Protein AF-A0A6L2NV73-F1 (afdb_monomer_lite)

Foldseek 3Di:
DDDDDDDDDPPPPPPPDPPDKDWFADDDDPVQCVVPVPLFPFDDDPVRQDQAQAEPPDPPWDWAWKDFQHRTDGTATEDAARPFKEAEQVVVCVSVVHRQDFDADPVRTGGQWRTKIFQTWMGGPNDIFGFMYTYGHDDVSHYPPPRDRIYHYNRCCVRVVVDDLPPPPDDPPPPDDPQNVLVVCVLVVDDDPRVVVVVPDDPPPRRGNVVVVVVSCCVPVNPVNLVVLLCCQQVAADDPPDALLRSVVVNVVSVVVRPPSVDDLLSSLVSSLVRYDPLVVVLLCVQVVHNLNVDDSVVNVVSSVVCSVPRVVSVVVSVVVVVVVVVVVPD

Radius of gyration: 28.51 Å; chains: 1; bounding box: 88×53×90 Å

Secondary structure (DSSP, 8-state):
--------------------PEEE-PPPPHHHHHHSTTTTSSS--TTT-PPPSB-TT-TT-EEEEEEETTEEEEEEEE-TT-SS-EEEHHHHHHHHSS-PPPPBPTTSSBPSEEEEEEEEEEEETTEEEEEEEEEES--TTTB-TTT-SEEE-HHHHHHHT----TT-S----TT--HHHHHHHHHHHH--THHHHHHHTSPTTS--SHHHHHHHHHHHHS-HHHHHHHHHHHHT----TT--HHHHHHHHHHHHHHSTT----HHHHHHHHHHHS-HHHHHHHHHHHTS-GGGS-HHHHHHHHHHHHHTHHHHHHHHHHHHHHHHHHT--

Sequence (331 aa):
MMSRKEEPEVYLNVKEGELEVEYFDIFPTRNELAYHKYLMYGPIPSIFLRNPIITEGCPLNLKYHATLRHIHIKKVYIDLNSPLNIMTRMLNNWIMRRKLNPREDINRGLNNFTGRIKGMYVFVGNFTYVIDFMIVEDISSIIDLRLSQVVLGKPFVKTSNMNPPERVVSIKVNGVTDDAILVYIFPHSLTHHATAWFDHFLRNSINTFEQMVKMFLGKYFPPSMVTELKNEITNFRQRPDESLFEAWERYKLSIDRCPNHNMLPVTQIDTFYKGLTSRHRDTINAAAGRTFMKRRPEECYDLIKNMTAHHNDWDTSAQRSESLIRSFCNI

Structure (mmCIF, N/CA/C/O backbone):
data_AF-A0A6L2NV73-F1
#
_entry.id   AF-A0A6L2NV73-F1
#
loop_
_atom_site.group_PDB
_atom_site.id
_atom_site.type_symbol
_atom_site.label_atom_id
_atom_site.label_alt_id
_atom_site.label_comp_id
_atom_site.label_asym_id
_atom_site.label_entity_id
_atom_site.label_seq_id
_atom_site.pdbx_PDB_ins_code
_atom_site.Cartn_x
_atom_site.Cartn_y
_atom_site.Cartn_z
_atom_site.occupancy
_atom_site.B_iso_or_equiv
_atom_site.auth_seq_id
_atom_site.auth_comp_id
_atom_site.auth_asym_id
_atom_site.auth_atom_id
_atom_site.pdbx_PDB_model_num
ATOM 1 N N . MET A 1 1 ? 52.741 28.505 -35.855 1.00 46.25 1 MET A N 1
ATOM 2 C CA . MET A 1 1 ? 52.440 29.237 -34.609 1.00 46.25 1 MET A CA 1
ATOM 3 C C . MET A 1 1 ? 51.107 29.952 -34.797 1.00 46.25 1 MET A C 1
ATOM 5 O O . MET A 1 1 ? 51.088 31.056 -35.308 1.00 46.25 1 MET A O 1
ATOM 9 N N . MET A 1 2 ? 49.995 29.289 -34.479 1.00 35.09 2 MET A N 1
ATOM 10 C CA . MET A 1 2 ? 48.677 29.915 -34.319 1.00 35.09 2 MET A CA 1
ATOM 11 C C . MET A 1 2 ? 47.988 29.159 -33.186 1.00 35.09 2 MET A C 1
ATOM 13 O O . MET A 1 2 ? 47.719 27.965 -33.294 1.00 35.09 2 MET A O 1
ATOM 17 N N . SER A 1 3 ? 47.857 29.851 -32.060 1.00 36.09 3 SER A N 1
ATOM 18 C CA . SER A 1 3 ? 47.348 29.334 -30.795 1.00 36.09 3 SER A CA 1
ATOM 19 C C . SER A 1 3 ? 45.844 29.081 -30.903 1.00 36.09 3 SER A C 1
ATOM 21 O O . SER A 1 3 ? 45.106 29.987 -31.295 1.00 36.09 3 SER A O 1
ATOM 23 N N . ARG A 1 4 ? 45.383 27.873 -30.554 1.00 38.16 4 ARG A N 1
ATOM 24 C CA . ARG A 1 4 ? 43.961 27.618 -30.282 1.00 38.16 4 ARG A CA 1
ATOM 25 C C . ARG A 1 4 ? 43.592 28.403 -29.025 1.00 38.16 4 ARG A C 1
ATOM 27 O O . ARG A 1 4 ? 44.111 28.115 -27.953 1.00 38.16 4 ARG A O 1
ATOM 34 N N . LYS A 1 5 ? 42.714 29.395 -29.164 1.00 41.22 5 LYS A N 1
ATOM 35 C CA . LYS A 1 5 ? 41.936 29.902 -28.033 1.00 41.22 5 LYS A CA 1
ATOM 36 C C . LYS A 1 5 ? 40.811 28.901 -27.793 1.00 41.22 5 LYS A C 1
ATOM 38 O O . LYS A 1 5 ? 39.951 28.746 -28.652 1.00 41.22 5 LYS A O 1
ATOM 43 N N . GLU A 1 6 ? 40.869 28.202 -26.669 1.00 38.81 6 GLU A N 1
ATOM 44 C CA . GLU A 1 6 ? 39.715 27.503 -26.108 1.00 38.81 6 GLU A CA 1
ATOM 45 C C . GLU A 1 6 ? 38.738 28.562 -25.584 1.00 38.81 6 GLU A C 1
ATOM 47 O O . GLU A 1 6 ? 39.094 29.394 -24.746 1.00 38.81 6 GLU A O 1
ATOM 52 N N . GLU A 1 7 ? 37.525 28.575 -26.131 1.00 36.06 7 GLU A N 1
ATOM 53 C CA . GLU A 1 7 ? 36.387 29.261 -25.525 1.00 36.06 7 GLU A CA 1
ATOM 54 C C . GLU A 1 7 ? 35.888 28.410 -24.348 1.00 36.06 7 GLU A C 1
ATOM 56 O O . GLU A 1 7 ? 35.786 27.189 -24.490 1.00 36.06 7 GLU A O 1
ATOM 61 N N . PRO A 1 8 ? 35.584 28.998 -23.180 1.00 33.22 8 PRO A N 1
ATOM 62 C CA . PRO A 1 8 ? 35.043 28.229 -22.075 1.00 33.22 8 PRO A CA 1
ATOM 63 C C . PRO A 1 8 ? 33.593 27.849 -22.389 1.00 33.22 8 PRO A C 1
ATOM 65 O O . PRO A 1 8 ? 32.707 28.704 -22.430 1.00 33.22 8 PRO A O 1
ATOM 68 N N . GLU A 1 9 ? 33.349 26.551 -22.574 1.00 35.84 9 GLU A N 1
ATOM 69 C CA . GLU A 1 9 ? 32.012 25.974 -22.472 1.00 35.84 9 GLU A CA 1
ATOM 70 C C . GLU A 1 9 ? 31.456 26.307 -21.083 1.00 35.84 9 GLU A C 1
ATOM 72 O O . GLU A 1 9 ? 31.913 25.804 -20.053 1.00 35.84 9 GLU A O 1
ATOM 77 N N . VAL A 1 10 ? 30.466 27.198 -21.043 1.00 33.78 10 VAL A N 1
ATOM 78 C CA . VAL A 1 10 ? 29.647 27.416 -19.854 1.00 33.78 10 VAL A CA 1
ATOM 79 C C . VAL A 1 10 ? 28.781 26.174 -19.694 1.00 33.78 10 VAL A C 1
ATOM 81 O O . VAL A 1 10 ? 27.665 26.091 -20.205 1.00 33.78 10 VAL A O 1
ATOM 84 N N . TYR A 1 11 ? 29.312 25.188 -18.977 1.00 28.48 11 TYR A N 1
ATOM 85 C CA . TYR A 1 11 ? 28.512 24.126 -18.397 1.00 28.48 11 TYR A CA 1
ATOM 86 C C . TYR A 1 11 ? 27.526 24.789 -17.438 1.00 28.48 11 TYR A C 1
ATOM 88 O O . TYR A 1 11 ? 27.874 25.185 -16.322 1.00 28.48 11 TYR A O 1
ATOM 96 N N . LEU A 1 12 ? 26.275 24.921 -17.878 1.00 31.12 12 LEU A N 1
ATOM 97 C CA . LEU A 1 12 ? 25.140 25.037 -16.978 1.00 31.12 12 LEU A CA 1
ATOM 98 C C . LEU A 1 12 ? 25.118 23.757 -16.139 1.00 31.12 12 LEU A C 1
ATOM 100 O O . LEU A 1 12 ? 24.466 22.773 -16.476 1.00 31.12 12 LEU A O 1
ATOM 104 N N . ASN A 1 13 ? 25.866 23.783 -15.038 1.00 30.25 13 ASN A N 1
ATOM 105 C CA . ASN A 1 13 ? 25.674 22.902 -13.903 1.00 30.25 13 AS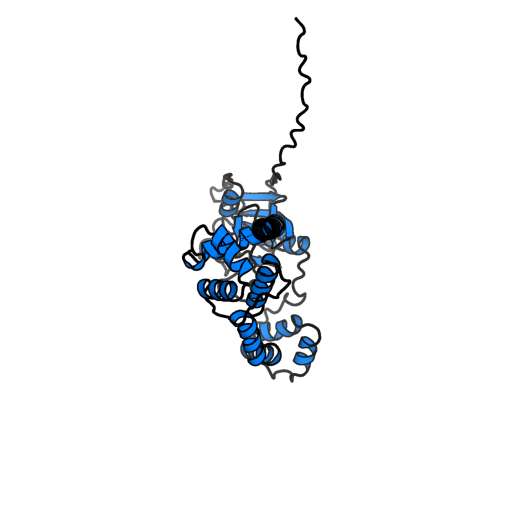N A CA 1
ATOM 106 C C . ASN A 1 13 ? 24.288 23.207 -13.337 1.00 30.25 13 ASN A C 1
ATOM 108 O O . ASN A 1 13 ? 24.143 23.923 -12.345 1.00 30.25 13 ASN A O 1
ATOM 112 N N . VAL A 1 14 ? 23.253 22.652 -13.963 1.00 32.69 14 VAL A N 1
ATOM 113 C CA . VAL A 1 14 ? 22.022 22.359 -13.249 1.00 32.69 14 VAL A CA 1
ATOM 114 C C . VAL A 1 14 ? 22.415 21.262 -12.273 1.00 32.69 14 VAL A C 1
ATOM 116 O O . VAL A 1 14 ? 22.385 20.078 -12.596 1.00 32.69 14 VAL A O 1
ATOM 119 N N . LYS A 1 15 ? 22.884 21.670 -11.087 1.00 33.62 15 LYS A N 1
ATOM 120 C CA . LYS A 1 15 ? 22.891 20.788 -9.927 1.00 33.62 15 LYS A CA 1
ATOM 121 C C . LYS A 1 15 ? 21.485 20.208 -9.867 1.00 33.62 15 LYS A C 1
ATOM 123 O O . LYS A 1 15 ? 20.528 20.973 -9.745 1.00 33.62 15 LYS A O 1
ATOM 128 N N . GLU A 1 16 ? 21.370 18.890 -9.992 1.00 34.06 16 GLU A N 1
ATOM 129 C CA . GLU A 1 16 ? 20.202 18.173 -9.503 1.00 34.06 16 GLU A CA 1
ATOM 130 C C . GLU A 1 16 ? 19.941 18.715 -8.100 1.00 34.06 16 GLU A C 1
ATOM 132 O O . GLU A 1 16 ? 20.755 18.541 -7.191 1.00 34.06 16 GLU A O 1
ATOM 137 N N . GLY A 1 17 ? 18.880 19.508 -7.963 1.00 34.84 17 GLY A N 1
ATOM 138 C CA . GLY A 1 17 ? 18.492 20.042 -6.677 1.00 34.84 17 GLY A CA 1
ATOM 139 C C . GLY A 1 17 ? 18.207 18.850 -5.784 1.00 34.84 17 GLY A C 1
ATOM 140 O O . GLY A 1 17 ? 17.227 18.136 -6.001 1.00 34.84 17 GLY A O 1
ATOM 141 N N . GLU A 1 18 ? 19.053 18.621 -4.781 1.00 48.75 18 GLU A N 1
ATOM 142 C CA . GLU A 1 18 ? 18.605 17.919 -3.592 1.00 48.75 18 GLU A CA 1
ATOM 143 C C . GLU A 1 18 ? 17.330 18.645 -3.159 1.00 48.75 18 GLU A C 1
ATOM 145 O O . GLU A 1 18 ? 17.374 19.817 -2.798 1.00 48.75 18 GLU A O 1
ATOM 150 N N . LEU A 1 19 ? 16.175 17.990 -3.292 1.00 53.75 19 LEU A N 1
ATOM 151 C CA . LEU A 1 19 ? 14.920 18.481 -2.736 1.00 53.75 19 LEU A CA 1
ATOM 152 C C . LEU A 1 19 ? 15.139 18.572 -1.224 1.00 53.75 19 LEU A C 1
ATOM 154 O O . LEU A 1 19 ? 15.073 17.558 -0.518 1.00 53.75 19 LEU A O 1
ATOM 158 N N . GLU A 1 20 ? 15.548 19.757 -0.776 1.00 61.75 20 GLU A N 1
ATOM 159 C CA . GLU A 1 20 ? 16.100 19.966 0.550 1.00 61.75 20 GLU A CA 1
ATOM 160 C C . GLU A 1 20 ? 14.946 19.941 1.547 1.00 61.75 20 GLU A C 1
ATOM 162 O O . GLU A 1 20 ? 14.018 20.746 1.506 1.00 61.75 20 GLU A O 1
ATOM 167 N N . VAL A 1 21 ? 14.961 18.920 2.396 1.00 69.81 21 VAL A N 1
ATOM 168 C CA . VAL A 1 21 ? 13.960 18.729 3.434 1.00 69.81 21 VAL A CA 1
ATOM 169 C C . VAL A 1 21 ? 14.441 19.492 4.666 1.00 69.81 21 VAL A C 1
ATOM 171 O O . VAL A 1 21 ? 15.496 19.177 5.218 1.00 69.81 21 VAL A O 1
ATOM 174 N N . GLU A 1 22 ? 13.682 20.504 5.081 1.00 81.56 22 GLU A N 1
ATOM 175 C CA . GLU A 1 22 ? 14.078 21.440 6.138 1.00 81.56 22 GLU A CA 1
ATOM 176 C C . GLU A 1 22 ? 13.783 20.851 7.527 1.00 81.56 22 GLU A C 1
ATOM 178 O O . GLU A 1 22 ? 12.663 20.413 7.802 1.00 81.56 22 GLU A O 1
ATOM 183 N N . TYR A 1 23 ? 14.775 20.844 8.420 1.00 82.56 23 TYR A N 1
ATOM 184 C CA . TYR A 1 23 ? 14.600 20.454 9.821 1.00 82.56 23 TYR A CA 1
ATOM 185 C C . TYR A 1 23 ? 14.517 21.691 10.714 1.00 82.56 23 TYR A C 1
ATOM 187 O O . TYR A 1 23 ? 15.360 22.579 10.612 1.00 82.56 23 TYR A O 1
ATOM 195 N N . PHE A 1 24 ? 13.539 21.733 11.618 1.00 80.06 24 PHE A N 1
ATOM 196 C CA . PHE A 1 24 ? 13.324 22.874 12.507 1.00 80.06 24 PHE A CA 1
ATOM 197 C C . PHE A 1 24 ? 12.773 22.451 13.872 1.00 80.06 24 PHE A C 1
ATOM 199 O O . PHE A 1 24 ? 12.150 21.398 14.020 1.00 80.06 24 PHE A O 1
ATOM 206 N N . ASP A 1 25 ? 12.988 23.295 14.882 1.00 77.38 25 ASP A N 1
ATOM 207 C CA . ASP A 1 25 ? 12.698 22.982 16.285 1.00 77.38 25 ASP A CA 1
ATOM 208 C C . ASP A 1 25 ? 11.527 23.802 16.856 1.00 77.38 25 ASP A C 1
ATOM 210 O O . ASP A 1 25 ? 11.639 24.494 17.868 1.00 77.38 25 ASP A O 1
ATOM 214 N N . ILE A 1 26 ? 10.380 23.763 16.172 1.00 80.75 26 ILE A N 1
ATOM 215 C CA . ILE A 1 26 ? 9.151 24.395 16.672 1.00 80.75 26 ILE A CA 1
ATOM 216 C C . ILE A 1 26 ? 8.406 23.410 17.576 1.00 80.75 26 ILE A C 1
ATOM 218 O O . ILE A 1 26 ? 7.996 22.331 17.136 1.00 80.75 26 ILE A O 1
ATOM 222 N N . PHE A 1 27 ? 8.198 23.818 18.831 1.00 78.50 27 PHE A N 1
ATOM 223 C CA . PHE A 1 27 ? 7.451 23.049 19.824 1.00 78.50 27 PHE A CA 1
ATOM 224 C C . PHE A 1 27 ? 5.991 22.792 19.412 1.00 78.50 27 PHE A C 1
ATOM 226 O O . PHE A 1 27 ? 5.398 23.589 18.678 1.00 78.50 27 PHE A O 1
ATOM 233 N N . PRO A 1 28 ? 5.379 21.702 19.914 1.00 81.94 28 PRO A N 1
ATOM 234 C CA . PRO A 1 28 ? 3.978 21.403 19.654 1.00 81.94 28 PRO A CA 1
ATOM 235 C C . PRO A 1 28 ? 3.030 22.503 20.142 1.00 81.94 28 PRO A C 1
ATOM 237 O O . PRO A 1 28 ? 3.215 23.089 21.210 1.00 81.94 28 PRO A O 1
ATOM 240 N N . THR A 1 29 ? 1.962 22.744 19.388 1.00 81.12 29 THR A N 1
ATOM 241 C CA . THR A 1 29 ? 0.909 23.684 19.789 1.00 81.12 29 THR A CA 1
ATOM 242 C C . THR A 1 29 ? 0.023 23.093 20.889 1.00 81.12 29 THR A C 1
ATOM 244 O O . THR A 1 29 ? -0.088 21.877 21.047 1.00 81.12 29 THR A O 1
ATOM 247 N N . ARG A 1 30 ? -0.704 23.947 21.623 1.00 75.19 30 ARG A N 1
ATOM 248 C CA . ARG A 1 30 ? -1.660 23.500 22.654 1.00 75.19 30 ARG A CA 1
ATOM 249 C C . ARG A 1 30 ? -2.716 22.528 22.106 1.00 75.19 30 ARG A C 1
ATOM 251 O O . ARG A 1 30 ? -3.105 21.600 22.808 1.00 75.19 30 ARG A O 1
ATOM 258 N N . ASN A 1 31 ? -3.147 22.715 20.858 1.00 77.06 31 ASN A N 1
ATOM 259 C CA . ASN A 1 31 ? -4.117 21.838 20.196 1.00 77.06 31 ASN A CA 1
ATOM 260 C C . ASN A 1 31 ? -3.525 20.458 19.887 1.00 77.06 31 ASN A C 1
ATOM 262 O O . ASN A 1 31 ? -4.197 19.443 20.060 1.00 77.06 31 ASN A O 1
ATOM 266 N N . GLU A 1 32 ? -2.264 20.415 19.458 1.00 83.94 32 GLU A N 1
ATOM 267 C CA . GLU A 1 32 ? -1.544 19.165 19.210 1.00 83.94 32 GLU A CA 1
ATOM 268 C C . GLU A 1 32 ? -1.352 18.379 20.508 1.00 83.94 32 GLU A C 1
ATOM 270 O O . GLU A 1 32 ? -1.651 17.189 20.548 1.00 83.94 32 GLU A O 1
ATOM 275 N N . LEU A 1 33 ? -0.958 19.065 21.585 1.00 76.88 33 LEU A N 1
ATOM 276 C CA . LEU A 1 33 ? -0.811 18.479 22.919 1.00 76.88 33 LEU A CA 1
ATOM 277 C C . LEU A 1 33 ? -2.139 17.997 23.508 1.00 76.88 33 LEU A C 1
ATOM 279 O O . LEU A 1 33 ? -2.160 17.005 24.223 1.00 76.88 33 LEU A O 1
ATOM 283 N N . ALA A 1 34 ? -3.253 18.677 23.233 1.00 77.50 34 ALA A N 1
ATOM 284 C CA . ALA A 1 34 ? -4.557 18.261 23.745 1.00 77.50 34 ALA A CA 1
ATOM 285 C C . ALA A 1 34 ? -4.989 16.898 23.181 1.00 77.50 34 ALA A C 1
ATOM 287 O O . ALA A 1 34 ? -5.517 16.068 23.921 1.00 77.50 34 ALA A O 1
ATOM 288 N N . TYR A 1 35 ? -4.744 16.663 21.888 1.00 81.88 35 TYR A N 1
ATOM 289 C CA . TYR A 1 35 ? -5.053 15.389 21.240 1.00 81.88 35 TYR A CA 1
ATOM 290 C C . TYR A 1 35 ? -4.013 14.316 21.586 1.00 81.88 35 TYR A C 1
ATOM 292 O O . TYR A 1 35 ? -4.354 13.224 22.034 1.00 81.88 35 TYR A O 1
ATOM 300 N N . HIS A 1 36 ? -2.732 14.663 21.466 1.00 80.94 36 HIS A N 1
ATOM 301 C CA . HIS A 1 36 ? -1.597 13.784 21.738 1.00 80.94 36 HIS A CA 1
ATOM 302 C C . HIS A 1 36 ? -1.056 13.985 23.154 1.00 80.94 36 HIS A C 1
ATOM 304 O O . HIS A 1 36 ? 0.149 14.139 23.357 1.00 80.94 36 HIS A O 1
ATOM 310 N N . LYS A 1 37 ? -1.956 13.963 24.149 1.00 70.88 37 LYS A N 1
ATOM 311 C CA . LYS A 1 37 ? -1.631 14.267 25.554 1.00 70.88 37 LYS A CA 1
ATOM 312 C C . LYS A 1 37 ? -0.426 13.483 26.050 1.00 70.88 37 LYS A C 1
ATOM 314 O O . LYS A 1 37 ? 0.415 14.044 26.731 1.00 70.88 37 LYS A O 1
ATOM 319 N N . TYR A 1 38 ? -0.330 12.210 25.682 1.00 72.88 38 TYR A N 1
ATOM 320 C CA . TYR A 1 38 ? 0.714 11.309 26.160 1.00 72.88 38 TYR A CA 1
ATOM 321 C C . TYR A 1 38 ? 1.934 11.214 25.245 1.00 72.88 38 TYR A C 1
ATOM 323 O O . TYR A 1 38 ? 2.960 10.698 25.667 1.00 72.88 38 TYR A O 1
ATOM 331 N N . LEU A 1 39 ? 1.867 11.752 24.027 1.00 77.94 39 LEU A N 1
ATOM 332 C CA . LEU A 1 39 ? 2.968 11.656 23.072 1.00 77.94 39 LEU A CA 1
ATOM 333 C C . LEU A 1 39 ? 4.223 12.379 23.560 1.00 77.94 39 LEU A C 1
ATOM 335 O O . LEU A 1 39 ? 5.311 11.978 23.199 1.00 77.94 39 LEU A O 1
ATOM 339 N N . MET A 1 40 ? 4.103 13.428 24.373 1.00 72.88 40 MET A N 1
ATOM 340 C CA . MET A 1 40 ? 5.266 14.227 24.790 1.00 72.88 40 MET A CA 1
ATOM 341 C C . MET A 1 40 ? 5.843 13.837 26.145 1.00 72.88 40 MET A C 1
ATOM 343 O O . MET A 1 40 ? 6.917 14.312 26.508 1.00 72.88 40 MET A O 1
ATOM 347 N N . TYR A 1 41 ? 5.163 12.969 26.893 1.00 64.56 41 TYR A N 1
ATOM 348 C CA . TYR A 1 41 ? 5.705 12.459 28.142 1.00 64.56 41 TYR A CA 1
ATOM 349 C C . TYR A 1 41 ? 6.712 11.359 27.794 1.00 64.56 41 TYR A C 1
ATOM 351 O O . TYR A 1 41 ? 6.334 10.263 27.384 1.00 64.56 41 TYR A O 1
ATOM 359 N N . GLY A 1 42 ? 8.000 11.703 27.892 1.00 55.50 42 GLY A N 1
ATOM 360 C CA . GLY A 1 42 ? 9.128 10.778 27.774 1.00 55.50 42 GLY A CA 1
ATOM 361 C C . GLY A 1 42 ? 8.941 9.512 28.612 1.00 55.50 42 GLY A C 1
ATOM 362 O O . GLY A 1 42 ? 8.161 9.513 29.565 1.00 55.50 42 GLY A O 1
ATOM 363 N N . PRO A 1 43 ? 9.647 8.436 28.236 1.00 53.09 43 PRO A N 1
ATOM 364 C CA . PRO A 1 43 ? 9.093 7.093 28.070 1.00 53.09 43 PRO A CA 1
ATOM 365 C C . PRO A 1 43 ? 8.037 6.759 29.122 1.00 53.09 43 PRO A C 1
ATOM 367 O O . PRO A 1 43 ? 8.344 6.613 30.305 1.00 53.09 43 PRO A O 1
ATOM 370 N N . ILE A 1 44 ? 6.790 6.630 28.669 1.00 53.75 44 ILE A N 1
ATOM 371 C CA . ILE A 1 44 ? 5.672 6.226 29.516 1.00 53.75 44 ILE A CA 1
ATOM 372 C C . ILE A 1 44 ? 5.986 4.815 30.040 1.00 53.75 44 ILE A C 1
ATOM 374 O O . ILE A 1 44 ? 6.101 3.887 29.236 1.00 53.75 44 ILE A O 1
ATOM 378 N N . PRO A 1 45 ? 6.113 4.604 31.361 1.00 47.06 45 PRO A N 1
ATOM 379 C CA . PRO A 1 45 ? 6.214 3.257 31.909 1.00 47.06 45 PRO A CA 1
ATOM 380 C C . PRO A 1 45 ? 5.012 2.423 31.444 1.00 47.06 45 PRO A C 1
ATOM 382 O O . PRO A 1 45 ? 3.892 2.930 31.460 1.00 47.06 45 PRO A O 1
ATOM 385 N N . SER A 1 46 ? 5.206 1.152 31.072 1.00 48.88 46 SER A N 1
ATOM 386 C CA . SER A 1 46 ? 4.166 0.287 30.468 1.00 48.88 46 SER A CA 1
ATOM 387 C C . SER A 1 46 ? 2.848 0.218 31.247 1.00 48.88 46 SER A C 1
ATOM 389 O O . SER A 1 46 ? 1.801 -0.051 30.675 1.00 48.88 46 SER A O 1
ATOM 391 N N . ILE A 1 47 ? 2.890 0.510 32.546 1.00 40.03 47 ILE A N 1
ATOM 392 C CA . ILE A 1 47 ? 1.735 0.599 33.447 1.00 40.03 47 ILE A CA 1
ATOM 393 C C . ILE A 1 47 ? 0.831 1.828 33.219 1.00 40.03 47 ILE A C 1
ATOM 395 O O . ILE A 1 47 ? -0.326 1.808 33.624 1.00 40.03 47 ILE A O 1
ATOM 399 N N . PHE A 1 48 ? 1.334 2.889 32.581 1.00 42.69 48 PHE A N 1
ATOM 400 C CA . PHE A 1 48 ? 0.585 4.107 32.243 1.00 42.69 48 PHE A CA 1
ATOM 401 C C . PHE A 1 48 ? 0.217 4.182 30.752 1.00 42.69 48 PHE A C 1
ATOM 403 O O . PHE A 1 48 ? -0.491 5.105 30.340 1.00 42.69 48 PHE A O 1
ATOM 410 N N . LEU A 1 49 ? 0.686 3.225 29.940 1.00 51.66 49 LEU A N 1
ATOM 411 C CA . LEU A 1 49 ? 0.310 3.092 28.536 1.00 51.66 49 LEU A CA 1
ATOM 412 C C . LEU A 1 49 ? -1.172 2.704 28.457 1.00 51.66 49 LEU A C 1
ATOM 414 O O . LEU A 1 49 ? -1.577 1.586 28.766 1.00 51.66 49 LEU A O 1
ATOM 418 N N . ARG A 1 50 ? -2.004 3.668 28.060 1.00 56.00 50 ARG A N 1
ATOM 419 C CA . ARG A 1 50 ? -3.380 3.401 27.634 1.00 56.00 50 ARG A CA 1
ATOM 420 C C . ARG A 1 50 ? -3.344 2.653 26.295 1.00 56.00 50 ARG A C 1
ATOM 422 O O . ARG A 1 50 ? -2.381 2.807 25.549 1.00 56.00 50 ARG A O 1
ATOM 429 N N . ASN A 1 51 ? -4.402 1.903 25.974 1.00 64.19 51 ASN A N 1
ATOM 430 C CA . ASN A 1 51 ? -4.526 1.242 24.670 1.00 64.19 51 ASN A CA 1
ATOM 431 C C . ASN A 1 51 ? -4.265 2.249 23.531 1.00 64.19 51 ASN A C 1
ATOM 433 O O . ASN A 1 51 ? -4.885 3.323 23.551 1.00 64.19 51 ASN A O 1
ATOM 437 N N . PRO A 1 52 ? -3.384 1.923 22.566 1.00 70.38 52 PRO A N 1
ATOM 438 C CA . PRO A 1 52 ? -3.085 2.814 21.456 1.00 70.38 52 PRO A CA 1
ATOM 439 C C . PRO A 1 52 ? -4.327 3.072 20.603 1.00 70.38 52 PRO A C 1
ATOM 441 O O . PRO A 1 52 ? -5.305 2.323 20.629 1.00 70.38 52 PRO A O 1
ATOM 444 N N . ILE A 1 53 ? -4.292 4.165 19.843 1.00 78.56 53 ILE A N 1
ATOM 445 C CA . ILE A 1 53 ? -5.374 4.550 18.927 1.00 78.56 53 ILE A CA 1
ATOM 446 C C . ILE A 1 53 ? -5.486 3.527 17.789 1.00 78.56 53 ILE A C 1
ATOM 448 O O . ILE A 1 53 ? -6.587 3.128 17.418 1.00 78.56 53 ILE A O 1
ATOM 452 N N . ILE A 1 54 ? -4.342 3.095 17.260 1.00 80.81 54 ILE A N 1
ATOM 453 C CA . ILE A 1 54 ? -4.213 2.126 16.175 1.00 80.81 54 ILE A CA 1
ATOM 454 C C . ILE A 1 54 ? -3.691 0.819 16.770 1.00 80.81 54 ILE A C 1
ATOM 456 O O . ILE A 1 54 ? -2.511 0.704 17.105 1.00 80.81 54 ILE A O 1
ATOM 460 N N . THR A 1 55 ? -4.569 -0.173 16.876 1.00 80.25 55 THR A N 1
ATOM 461 C CA . THR A 1 55 ? -4.247 -1.482 17.457 1.00 80.25 55 THR A CA 1
ATOM 462 C C . THR A 1 55 ? -4.165 -2.579 16.405 1.00 80.25 55 THR A C 1
ATOM 464 O O . THR A 1 55 ? -4.822 -2.528 15.362 1.00 80.25 55 THR A O 1
ATOM 467 N N . GLU A 1 56 ? -3.355 -3.599 16.655 1.00 78.19 56 GLU A N 1
ATOM 468 C CA . GLU A 1 56 ? -3.250 -4.771 15.801 1.00 78.19 56 GLU A CA 1
ATOM 469 C C . GLU A 1 56 ? -4.600 -5.497 15.726 1.00 78.19 56 GLU A C 1
ATOM 471 O O . GLU A 1 56 ? -5.367 -5.546 16.683 1.00 78.19 56 GLU A O 1
ATOM 476 N N . GLY A 1 57 ? -4.937 -6.008 14.542 1.00 67.88 57 GLY A N 1
ATOM 477 C CA . GLY A 1 57 ? -6.216 -6.681 14.306 1.00 67.88 57 GLY A CA 1
ATOM 478 C C . GLY A 1 57 ? -7.434 -5.759 14.163 1.00 67.88 57 GLY A C 1
ATOM 479 O O . GLY A 1 57 ? -8.445 -6.225 13.653 1.00 67.88 57 GLY A O 1
ATOM 480 N N . CYS A 1 58 ? -7.352 -4.464 14.504 1.00 67.00 58 CYS A N 1
ATOM 481 C CA . CYS A 1 58 ? -8.481 -3.545 14.324 1.00 67.00 58 CYS A CA 1
ATOM 482 C C . CYS A 1 58 ? -8.772 -3.310 12.822 1.00 67.00 58 CYS A C 1
ATOM 484 O O . CYS A 1 58 ? -7.910 -2.778 12.105 1.00 67.00 58 CYS A O 1
ATOM 486 N N . PRO A 1 59 ? -9.970 -3.681 12.319 1.00 59.84 59 PRO A N 1
ATOM 487 C CA . PRO A 1 59 ? -10.322 -3.541 10.905 1.00 59.84 59 PRO A CA 1
ATOM 488 C C . PRO A 1 59 ? -10.604 -2.086 10.506 1.00 59.84 59 PRO A C 1
ATOM 490 O O . PRO A 1 59 ? -10.496 -1.750 9.331 1.00 59.84 59 PRO A O 1
ATOM 493 N N . LEU A 1 60 ? -10.902 -1.210 11.474 1.00 62.41 60 LEU A N 1
ATOM 494 C CA . LEU A 1 60 ? -11.147 0.222 11.248 1.00 62.41 60 LEU A CA 1
ATOM 495 C C . LEU A 1 60 ? -9.863 1.022 10.989 1.00 62.41 60 LEU A C 1
ATOM 497 O O . LEU A 1 60 ? -9.922 2.203 10.649 1.00 62.41 60 LEU A O 1
ATOM 501 N N . ASN A 1 61 ? -8.698 0.394 11.143 1.00 79.12 61 ASN A N 1
ATOM 502 C CA . ASN A 1 61 ? -7.423 1.019 10.844 1.00 79.12 61 ASN A CA 1
ATOM 503 C C . ASN A 1 61 ? -7.297 1.319 9.348 1.00 79.12 61 ASN A C 1
ATOM 505 O O . ASN A 1 61 ? -7.031 0.425 8.538 1.00 79.12 61 ASN A O 1
ATOM 509 N N . LEU A 1 62 ? -7.392 2.597 8.995 1.00 77.12 62 LEU A N 1
ATOM 510 C CA . LEU A 1 62 ? -7.111 3.061 7.646 1.00 77.12 62 LEU A CA 1
ATOM 511 C C . LEU A 1 62 ? -5.602 2.978 7.381 1.00 77.12 62 LEU A C 1
ATOM 513 O O . LEU A 1 62 ? -4.807 3.585 8.100 1.00 77.12 62 LEU A O 1
ATOM 517 N N . LYS A 1 63 ? -5.200 2.209 6.364 1.00 84.38 63 LYS A N 1
ATOM 518 C CA . LYS A 1 63 ? -3.788 1.992 6.023 1.00 84.38 63 LYS A CA 1
ATOM 519 C C . LYS A 1 63 ? -3.573 1.766 4.532 1.00 84.38 63 LYS A C 1
ATOM 521 O O . LYS A 1 63 ? -4.436 1.202 3.865 1.00 84.38 63 LYS A O 1
ATOM 526 N N . TYR A 1 64 ? -2.404 2.151 4.033 1.00 81.00 64 TYR A N 1
ATOM 527 C CA . TYR A 1 64 ? -2.016 1.961 2.635 1.00 81.00 64 TYR A CA 1
ATOM 528 C C . TYR A 1 64 ? -0.489 1.834 2.479 1.00 81.00 64 TYR A C 1
ATOM 530 O O . TYR A 1 64 ? 0.262 1.970 3.447 1.00 81.00 64 TYR A O 1
ATOM 538 N N . HIS A 1 65 ? -0.030 1.525 1.265 1.00 82.62 65 HIS A N 1
ATOM 539 C CA . HIS A 1 65 ? 1.393 1.453 0.926 1.00 82.62 65 HIS A CA 1
ATOM 540 C C . HIS A 1 65 ? 1.882 2.827 0.461 1.00 82.62 65 HIS A C 1
ATOM 542 O O . HIS A 1 65 ? 1.268 3.423 -0.424 1.00 82.62 65 HIS A O 1
ATOM 548 N N . ALA A 1 66 ? 2.989 3.318 1.013 1.00 85.88 66 ALA A N 1
ATOM 549 C CA . ALA A 1 66 ? 3.556 4.607 0.623 1.00 85.88 66 ALA A CA 1
ATOM 550 C C . ALA A 1 66 ? 5.076 4.535 0.539 1.00 85.88 66 ALA A C 1
ATOM 552 O O . ALA A 1 66 ? 5.699 3.767 1.267 1.00 85.88 66 ALA A O 1
ATOM 553 N N . THR A 1 67 ? 5.684 5.386 -0.279 1.00 86.81 67 THR A N 1
ATOM 554 C CA . THR A 1 67 ? 7.135 5.599 -0.265 1.00 86.81 67 THR A CA 1
ATOM 555 C C . THR A 1 67 ? 7.434 6.966 0.332 1.00 86.81 67 THR A C 1
ATOM 557 O O . THR A 1 67 ? 6.932 7.975 -0.150 1.00 86.81 67 THR A O 1
ATOM 560 N N . LEU A 1 68 ? 8.248 7.016 1.385 1.00 90.50 68 LEU A N 1
ATOM 561 C CA . LEU A 1 68 ? 8.750 8.267 1.960 1.00 90.50 68 LEU A CA 1
ATOM 562 C C . LEU A 1 68 ? 10.149 8.513 1.396 1.00 90.50 68 LEU A C 1
ATOM 564 O O . LEU A 1 68 ? 11.078 7.757 1.692 1.00 90.50 68 LEU A O 1
ATOM 568 N N . ARG A 1 69 ? 10.293 9.543 0.555 1.00 85.44 69 ARG A N 1
ATOM 569 C CA . ARG A 1 69 ? 11.445 9.753 -0.346 1.00 85.44 69 ARG A CA 1
ATOM 570 C C . ARG A 1 69 ? 11.781 8.493 -1.149 1.00 85.44 69 ARG A C 1
ATOM 572 O O . ARG A 1 69 ? 11.238 8.288 -2.221 1.00 85.44 69 ARG A O 1
ATOM 579 N N . HIS A 1 70 ? 12.665 7.655 -0.619 1.00 85.25 70 HIS A N 1
ATOM 580 C CA . HIS A 1 70 ? 13.188 6.451 -1.265 1.00 85.25 70 HIS A CA 1
ATOM 581 C C . HIS A 1 70 ? 12.953 5.169 -0.448 1.00 85.25 70 HIS A C 1
ATOM 583 O O . HIS A 1 70 ? 13.432 4.106 -0.834 1.00 85.25 70 HIS A O 1
ATOM 589 N N . ILE A 1 71 ? 12.245 5.248 0.685 1.00 88.56 71 ILE A N 1
ATOM 590 C CA . ILE A 1 71 ? 11.944 4.095 1.541 1.00 88.56 71 ILE A CA 1
ATOM 591 C C . ILE A 1 71 ? 10.476 3.709 1.381 1.00 88.56 71 ILE A C 1
ATOM 593 O O . ILE A 1 71 ? 9.580 4.473 1.739 1.00 88.56 71 ILE A O 1
ATOM 597 N N . HIS A 1 72 ? 10.230 2.505 0.864 1.00 89.19 72 HIS A N 1
ATOM 598 C CA . HIS A 1 72 ? 8.884 1.955 0.723 1.00 89.19 72 HIS A CA 1
ATOM 599 C C . HIS A 1 72 ? 8.378 1.378 2.052 1.00 89.19 72 HIS A C 1
ATOM 601 O O . HIS A 1 72 ? 8.967 0.458 2.625 1.00 89.19 72 HIS A O 1
ATOM 607 N N . ILE A 1 73 ? 7.228 1.865 2.508 1.00 88.38 73 ILE A N 1
ATOM 608 C CA . ILE A 1 73 ? 6.558 1.470 3.743 1.00 88.38 73 ILE A CA 1
ATOM 609 C C . ILE A 1 73 ? 5.280 0.710 3.390 1.00 88.38 73 ILE A C 1
ATOM 611 O O . ILE A 1 73 ? 4.332 1.255 2.828 1.00 88.38 73 ILE A O 1
ATOM 615 N N . LYS A 1 74 ? 5.247 -0.578 3.755 1.00 85.19 74 LYS A N 1
ATOM 616 C CA . LYS A 1 74 ? 4.122 -1.481 3.452 1.00 85.19 74 LYS A CA 1
ATOM 617 C C . LYS A 1 74 ? 2.823 -1.094 4.158 1.00 85.19 74 LYS A C 1
ATOM 619 O O . LYS A 1 74 ? 1.755 -1.424 3.672 1.00 85.19 74 LYS A O 1
ATOM 624 N N . LYS A 1 75 ? 2.886 -0.481 5.338 1.00 87.56 75 LYS A N 1
ATOM 625 C CA . LYS A 1 75 ? 1.691 -0.116 6.105 1.00 87.56 75 LYS A CA 1
ATOM 626 C C . LYS A 1 75 ? 1.891 1.256 6.726 1.00 87.56 75 LYS A C 1
ATOM 628 O O . LYS A 1 75 ? 2.484 1.370 7.791 1.00 87.56 75 LYS A O 1
ATOM 633 N N . VAL A 1 76 ? 1.401 2.287 6.052 1.00 88.88 76 VAL A N 1
ATOM 634 C CA . VAL A 1 76 ? 1.266 3.628 6.621 1.00 88.88 76 VAL A CA 1
ATOM 635 C C . VAL A 1 76 ? -0.161 3.780 7.108 1.00 88.88 76 VAL A C 1
ATOM 637 O O . VAL A 1 76 ? -1.093 3.607 6.327 1.00 88.88 76 VAL A O 1
ATOM 640 N N . TYR A 1 77 ? -0.325 4.061 8.396 1.00 91.88 77 TYR A N 1
ATOM 641 C CA . TYR A 1 77 ? -1.634 4.193 9.028 1.00 91.88 77 TYR A CA 1
ATOM 642 C C . TYR A 1 77 ? -2.066 5.657 9.078 1.00 91.88 77 TYR A C 1
ATOM 644 O O . TYR A 1 77 ? -1.222 6.545 9.217 1.00 91.88 77 TYR A O 1
ATOM 652 N N . ILE A 1 78 ? -3.372 5.903 8.989 1.00 88.38 78 ILE A N 1
ATOM 653 C CA . ILE A 1 78 ? -3.963 7.237 9.103 1.00 88.38 78 ILE A CA 1
ATOM 654 C C . ILE A 1 78 ? -4.815 7.313 10.367 1.00 88.38 78 ILE A C 1
ATOM 656 O O . ILE A 1 78 ? -5.762 6.547 10.531 1.00 88.38 78 ILE A O 1
ATOM 660 N N . ASP A 1 79 ? -4.528 8.299 11.209 1.00 88.38 79 ASP A N 1
ATOM 661 C CA . ASP A 1 79 ? -5.443 8.771 12.240 1.00 88.38 79 ASP A CA 1
ATOM 662 C C . ASP A 1 79 ? -6.114 10.067 11.756 1.00 88.38 79 ASP A C 1
ATOM 664 O O . ASP A 1 79 ? -5.530 11.152 11.781 1.00 88.38 79 ASP A O 1
ATOM 668 N N . LEU A 1 80 ? -7.375 9.955 11.329 1.00 82.25 80 LEU A N 1
ATOM 669 C CA . LEU A 1 80 ? -8.172 11.065 10.788 1.00 82.25 80 LEU A CA 1
ATOM 670 C C . LEU A 1 80 ? -8.379 12.215 11.781 1.00 82.25 80 LEU A C 1
ATOM 672 O O . LEU A 1 80 ? -8.697 13.336 11.379 1.00 82.25 80 LEU A O 1
ATOM 676 N N . ASN A 1 81 ? -8.221 11.955 13.077 1.00 83.00 81 ASN A N 1
ATOM 677 C CA . ASN A 1 81 ? -8.391 12.953 14.119 1.00 83.00 81 ASN A CA 1
ATOM 678 C C . ASN A 1 81 ? -7.063 13.601 14.523 1.00 83.00 81 ASN A C 1
ATOM 680 O O . ASN A 1 81 ? -7.085 14.734 15.016 1.00 83.00 81 ASN A O 1
ATOM 684 N N . SER A 1 82 ? -5.935 12.941 14.235 1.00 89.56 82 SER A N 1
ATOM 685 C CA . SER A 1 82 ? -4.597 13.441 14.543 1.00 89.56 82 SER A CA 1
ATOM 686 C C . SER A 1 82 ? -4.352 14.806 13.891 1.00 89.56 82 SER A C 1
ATOM 688 O O . SER A 1 82 ? -4.454 14.939 12.668 1.00 89.56 82 SER A O 1
ATOM 690 N N . PRO A 1 83 ? -3.965 15.837 14.660 1.00 90.38 83 PRO A N 1
ATOM 691 C CA . PRO A 1 83 ? -3.572 17.127 14.100 1.00 90.38 83 PRO A CA 1
ATOM 692 C C . PRO A 1 83 ? -2.200 17.089 13.405 1.00 90.38 83 PRO A C 1
ATOM 694 O O . PRO A 1 83 ? -1.802 18.083 12.807 1.00 90.38 83 PRO A O 1
ATOM 697 N N . LEU A 1 84 ? -1.482 15.963 13.471 1.00 93.56 84 LEU A N 1
ATOM 698 C CA . LEU A 1 84 ? -0.085 15.826 13.070 1.00 93.56 84 LEU A CA 1
ATOM 699 C C . LEU A 1 84 ? 0.129 14.608 12.173 1.00 93.56 84 LEU A C 1
ATOM 701 O O . LEU A 1 84 ? -0.481 13.561 12.394 1.00 93.56 84 LEU A O 1
ATOM 705 N N . ASN A 1 85 ? 1.079 14.713 11.244 1.00 94.81 85 ASN A N 1
ATOM 706 C CA . ASN A 1 85 ? 1.795 13.533 10.764 1.00 94.81 85 ASN A CA 1
ATOM 707 C C . ASN A 1 85 ? 2.978 13.294 11.704 1.00 94.81 85 ASN A C 1
ATOM 709 O O . ASN A 1 85 ? 3.700 14.234 12.041 1.00 94.81 85 ASN A O 1
ATOM 713 N N . ILE A 1 86 ? 3.169 12.056 12.138 1.00 95.25 86 ILE A N 1
ATOM 714 C CA . ILE A 1 86 ? 4.142 11.688 13.165 1.00 95.25 86 ILE A CA 1
ATOM 715 C C . ILE A 1 86 ? 5.008 10.562 12.623 1.00 95.25 86 ILE A C 1
ATOM 717 O O . ILE A 1 86 ? 4.511 9.604 12.035 1.00 95.25 86 ILE A O 1
ATOM 721 N N . MET A 1 87 ? 6.311 10.681 12.823 1.00 94.25 87 MET A N 1
ATOM 722 C CA . MET A 1 87 ? 7.305 9.711 12.393 1.00 94.25 87 MET A CA 1
ATOM 723 C C . MET A 1 87 ? 8.325 9.513 13.507 1.00 94.25 87 MET A C 1
ATOM 725 O O . MET A 1 87 ? 8.713 10.471 14.176 1.00 94.25 87 MET A O 1
ATOM 729 N N . THR A 1 88 ? 8.789 8.282 13.705 1.00 93.06 88 THR A N 1
ATOM 730 C CA . THR A 1 88 ? 9.852 8.056 14.684 1.00 93.06 88 THR A CA 1
ATOM 731 C C . THR A 1 88 ? 11.192 8.576 14.181 1.00 93.06 88 THR A C 1
ATOM 733 O O . THR A 1 88 ? 11.501 8.536 12.985 1.00 93.06 88 THR A O 1
ATOM 736 N N . ARG A 1 89 ? 12.046 9.019 15.104 1.00 91.56 89 ARG A N 1
ATOM 737 C CA . ARG A 1 89 ? 13.420 9.437 14.819 1.00 91.56 89 ARG A CA 1
ATOM 738 C C . ARG A 1 89 ? 14.213 8.314 14.163 1.00 91.56 89 ARG A C 1
ATOM 740 O O . ARG A 1 89 ? 15.032 8.582 13.288 1.00 91.56 89 ARG A O 1
ATOM 747 N N . MET A 1 90 ? 13.939 7.061 14.527 1.00 90.25 90 MET A N 1
ATOM 748 C CA . MET A 1 90 ? 14.549 5.894 13.892 1.00 90.25 90 MET A CA 1
ATOM 749 C C . MET A 1 90 ? 14.238 5.839 12.391 1.00 90.25 90 MET A C 1
ATOM 751 O O . MET A 1 90 ? 15.166 5.778 11.582 1.00 90.25 90 MET A O 1
ATOM 755 N N . LEU A 1 91 ? 12.956 5.900 12.012 1.00 91.94 91 LEU A N 1
ATOM 756 C CA . LEU A 1 91 ? 12.564 5.895 10.602 1.00 91.94 91 LEU A CA 1
ATOM 757 C C . LEU A 1 91 ? 13.092 7.136 9.880 1.00 91.94 91 LEU A C 1
ATOM 759 O O . LEU A 1 91 ? 13.608 7.025 8.768 1.00 91.94 91 LEU A O 1
ATOM 763 N N . ASN A 1 92 ? 13.046 8.298 10.529 1.00 92.19 92 ASN A N 1
ATOM 764 C CA . ASN A 1 92 ? 13.596 9.511 9.952 1.00 92.19 92 ASN A CA 1
ATOM 765 C C . ASN A 1 92 ? 15.094 9.391 9.639 1.00 92.19 92 ASN A C 1
ATOM 767 O O . ASN A 1 92 ? 15.519 9.694 8.529 1.00 92.19 92 ASN A O 1
ATOM 771 N N . ASN A 1 93 ? 15.897 8.926 10.597 1.00 90.44 93 ASN A N 1
ATOM 772 C CA . ASN A 1 93 ? 17.337 8.763 10.410 1.00 90.44 93 ASN A CA 1
ATOM 773 C C . ASN A 1 93 ? 17.646 7.798 9.262 1.00 90.44 93 ASN A C 1
ATOM 775 O O . ASN A 1 93 ? 18.619 7.988 8.531 1.00 90.44 93 ASN A O 1
ATOM 779 N N . TRP A 1 94 ? 16.794 6.788 9.080 1.00 88.62 94 TRP A N 1
ATOM 780 C CA . TRP A 1 94 ? 16.916 5.848 7.979 1.00 88.62 94 TRP A CA 1
ATOM 781 C C . TRP A 1 94 ? 16.603 6.494 6.622 1.00 88.62 94 TRP A C 1
ATOM 783 O O . TRP A 1 94 ? 17.401 6.364 5.696 1.00 88.62 94 TRP A O 1
ATOM 793 N N . ILE A 1 95 ? 15.508 7.257 6.524 1.00 88.31 95 ILE A N 1
ATOM 794 C CA . ILE A 1 95 ? 15.120 7.995 5.308 1.00 88.31 95 ILE A CA 1
ATOM 795 C C . ILE A 1 95 ? 16.141 9.082 4.962 1.00 88.31 95 ILE A C 1
ATOM 797 O O . ILE A 1 95 ? 16.447 9.314 3.798 1.00 88.31 95 ILE A O 1
ATOM 801 N N . MET A 1 96 ? 16.662 9.788 5.959 1.00 83.94 96 MET A N 1
ATOM 802 C CA . MET A 1 96 ? 17.526 10.947 5.742 1.00 83.94 96 MET A CA 1
ATOM 803 C C . MET A 1 96 ? 18.997 10.580 5.576 1.00 83.94 96 MET A C 1
ATOM 805 O O . MET A 1 96 ? 19.784 11.429 5.166 1.00 83.94 96 MET A O 1
ATOM 809 N N . ARG A 1 97 ? 19.385 9.343 5.924 1.00 81.56 97 ARG A N 1
ATOM 810 C CA . ARG A 1 97 ? 20.788 8.895 6.032 1.00 81.56 97 ARG A CA 1
ATOM 811 C C . ARG A 1 97 ? 21.656 9.809 6.914 1.00 81.56 97 ARG A C 1
ATOM 813 O O . ARG A 1 97 ? 22.879 9.809 6.809 1.00 81.56 97 ARG A O 1
ATOM 820 N N . ARG A 1 98 ? 21.024 10.580 7.801 1.00 76.56 98 ARG A N 1
ATOM 821 C CA . ARG A 1 98 ? 21.645 11.489 8.771 1.00 76.56 98 ARG A CA 1
ATOM 822 C C . ARG A 1 98 ? 21.098 11.148 10.148 1.00 76.56 98 ARG A C 1
ATOM 824 O O . ARG A 1 98 ? 19.902 10.914 10.293 1.00 76.56 98 ARG A O 1
ATOM 831 N N . LYS A 1 99 ? 21.963 11.115 11.162 1.00 75.38 99 LYS A N 1
ATOM 832 C CA . LYS A 1 99 ? 21.531 10.896 12.544 1.00 75.38 99 LYS A CA 1
ATOM 833 C C . LYS A 1 99 ? 21.073 12.219 13.146 1.00 75.38 99 LYS A C 1
ATOM 835 O O . LYS A 1 99 ? 21.890 13.108 13.356 1.00 75.38 99 LYS A O 1
ATOM 840 N N . LEU A 1 100 ? 19.785 12.322 13.453 1.00 80.25 100 LEU A N 1
ATOM 841 C CA . LEU A 1 100 ? 19.295 13.304 14.411 1.00 80.25 100 LEU A CA 1
ATOM 842 C C . LEU A 1 100 ? 19.618 12.832 15.827 1.00 80.25 100 LEU A C 1
ATOM 844 O O . LEU A 1 100 ? 19.360 11.671 16.187 1.00 80.25 100 LEU A O 1
ATOM 848 N N . ASN A 1 101 ? 20.170 13.744 16.620 1.00 76.25 101 ASN A N 1
ATOM 849 C CA . ASN A 1 101 ? 20.427 13.512 18.033 1.00 76.25 101 ASN A CA 1
ATOM 850 C C . ASN A 1 101 ? 19.109 13.559 18.823 1.00 76.25 101 ASN A C 1
ATOM 852 O O . ASN A 1 101 ? 18.216 14.324 18.449 1.00 76.25 101 ASN A O 1
ATOM 856 N N . PRO A 1 102 ? 18.967 12.746 19.886 1.00 72.56 102 PRO A N 1
ATOM 857 C CA . PRO A 1 102 ? 17.869 12.889 20.834 1.00 72.56 102 PRO A CA 1
ATOM 858 C C . PRO A 1 102 ? 17.839 14.296 21.425 1.00 72.56 102 PRO A C 1
ATOM 860 O O . PRO A 1 102 ? 18.874 14.957 21.536 1.00 72.56 102 PRO A O 1
ATOM 863 N N . ARG A 1 103 ? 16.656 14.731 21.854 1.00 74.56 103 ARG A N 1
ATOM 864 C CA . ARG A 1 103 ? 16.516 15.973 22.607 1.00 74.56 103 ARG A CA 1
ATOM 865 C C . ARG A 1 103 ? 16.638 15.680 24.100 1.00 74.56 103 ARG A C 1
ATOM 867 O O . ARG A 1 103 ? 15.867 14.893 24.647 1.00 74.56 103 ARG A O 1
ATOM 874 N N . GLU A 1 104 ? 17.600 16.322 24.752 1.00 64.06 104 GLU A N 1
ATOM 875 C CA . GLU A 1 104 ? 17.773 16.240 26.203 1.00 64.06 104 GLU A CA 1
ATOM 876 C C . GLU A 1 104 ? 16.743 17.135 26.908 1.00 64.06 104 GLU A C 1
ATOM 878 O O . GLU A 1 104 ? 16.535 18.285 26.512 1.00 64.06 104 GLU A O 1
ATOM 883 N N . ASP A 1 105 ? 16.072 16.609 27.936 1.00 57.34 105 ASP A N 1
ATOM 884 C CA . ASP A 1 105 ? 15.275 17.420 28.858 1.00 57.34 105 ASP A CA 1
ATOM 885 C C . ASP A 1 105 ? 16.165 17.941 30.001 1.00 57.34 105 ASP A C 1
ATOM 887 O O . ASP A 1 105 ? 17.066 17.247 30.481 1.00 57.34 105 ASP A O 1
ATOM 891 N N . ILE A 1 106 ? 15.855 19.143 30.489 1.00 53.25 106 ILE A N 1
ATOM 892 C CA . ILE A 1 106 ? 16.517 19.843 31.603 1.00 53.25 106 ILE A CA 1
ATOM 893 C C . ILE A 1 106 ? 16.558 18.958 32.869 1.00 53.25 106 ILE A C 1
ATOM 895 O O . ILE A 1 106 ? 17.448 19.097 33.706 1.00 53.25 106 ILE A O 1
ATOM 899 N N . ASN A 1 107 ? 15.642 17.988 32.975 1.00 53.94 107 ASN A N 1
ATOM 900 C CA . ASN A 1 107 ? 15.494 17.070 34.105 1.00 53.94 107 ASN A CA 1
ATOM 901 C C . ASN A 1 107 ? 16.163 15.685 33.931 1.00 53.94 107 ASN A C 1
ATOM 903 O O . ASN A 1 107 ? 15.838 14.766 34.681 1.00 53.94 107 ASN A O 1
ATOM 907 N N . ARG A 1 108 ? 17.089 15.498 32.973 1.00 50.81 108 ARG A N 1
ATOM 908 C CA . ARG A 1 108 ? 17.777 14.209 32.680 1.00 50.81 108 ARG A CA 1
ATOM 909 C C . ARG A 1 108 ? 16.864 13.056 32.209 1.00 50.81 108 ARG A C 1
ATOM 911 O O . ARG A 1 108 ? 17.301 11.906 32.183 1.00 50.81 108 ARG A O 1
ATOM 918 N N . GLY A 1 109 ? 15.620 13.341 31.822 1.00 56.66 109 GLY A N 1
ATOM 919 C CA . GLY A 1 109 ? 14.737 12.395 31.128 1.00 56.66 109 GLY A CA 1
ATOM 920 C C . GLY A 1 109 ? 14.879 12.504 29.605 1.00 56.66 109 GLY A C 1
ATOM 921 O O . GLY A 1 109 ? 15.181 13.579 29.089 1.00 56.66 109 GLY A O 1
ATOM 922 N N . LEU A 1 110 ? 14.662 11.410 28.864 1.00 58.00 110 LEU A N 1
ATOM 923 C CA . LEU A 1 110 ? 14.554 11.481 27.399 1.00 58.00 110 LEU A CA 1
ATOM 924 C C . LEU A 1 110 ? 13.282 12.253 27.025 1.00 58.00 110 LEU A C 1
ATOM 926 O O . LEU A 1 110 ? 12.188 11.825 27.396 1.00 58.00 110 LEU A O 1
ATOM 930 N N . ASN A 1 111 ? 13.401 13.348 26.269 1.00 72.25 111 ASN A N 1
ATOM 931 C CA . ASN A 1 111 ? 12.235 14.000 25.681 1.00 72.25 111 ASN A CA 1
ATOM 932 C C . ASN A 1 111 ? 11.756 13.170 24.488 1.00 72.25 111 ASN A C 1
ATOM 934 O O . ASN A 1 111 ? 12.544 12.844 23.599 1.00 72.25 111 ASN A O 1
ATOM 938 N N . ASN A 1 112 ? 10.465 12.832 24.459 1.00 82.56 112 ASN A N 1
ATOM 939 C CA . ASN A 1 112 ? 9.933 12.080 23.334 1.00 82.56 112 ASN A CA 1
ATOM 940 C C . ASN A 1 112 ? 9.898 12.922 22.048 1.00 82.56 112 ASN A C 1
ATOM 942 O O . ASN A 1 112 ? 9.995 12.370 20.963 1.00 82.56 112 ASN A O 1
ATOM 946 N N . PHE A 1 113 ? 9.797 14.252 22.138 1.00 86.50 113 PHE A N 1
ATOM 947 C CA . PHE A 1 113 ? 9.875 15.149 20.986 1.00 86.50 113 PHE A CA 1
ATOM 948 C C . PHE A 1 113 ? 11.324 15.414 20.575 1.00 86.50 113 PHE A C 1
ATOM 950 O O . PHE A 1 113 ? 12.105 15.966 21.349 1.00 86.50 113 PHE A O 1
ATOM 957 N N . THR A 1 114 ? 11.660 15.102 19.323 1.00 87.88 114 THR A N 1
ATOM 958 C CA . THR A 1 114 ? 12.980 15.392 18.748 1.00 87.88 114 THR A CA 1
ATOM 959 C C . THR A 1 114 ? 12.984 16.707 17.966 1.00 87.88 114 THR A C 1
ATOM 961 O O . THR A 1 114 ? 13.895 17.513 18.134 1.00 87.88 114 THR A O 1
ATOM 964 N N . GLY A 1 115 ? 11.976 16.928 17.118 1.00 89.06 115 GLY A N 1
ATOM 965 C CA . GLY A 1 115 ? 11.866 18.117 16.267 1.00 89.06 115 GLY A CA 1
ATOM 966 C C . GLY A 1 115 ? 10.862 17.938 15.132 1.00 89.06 115 GLY A C 1
ATOM 967 O O . GLY A 1 115 ? 10.001 17.057 15.184 1.00 89.06 115 GLY A O 1
ATOM 968 N N . ARG A 1 116 ? 10.949 18.774 14.096 1.00 91.19 116 ARG A N 1
ATOM 969 C CA . ARG A 1 116 ? 10.040 18.749 12.945 1.00 91.19 116 ARG A CA 1
ATOM 970 C C . ARG A 1 116 ? 10.780 18.752 11.622 1.00 91.19 116 ARG A C 1
ATOM 972 O O . ARG A 1 116 ? 11.898 19.244 11.504 1.00 91.19 116 ARG A O 1
ATOM 979 N N . ILE A 1 117 ? 10.101 18.210 10.623 1.00 91.44 117 ILE A N 1
ATOM 980 C CA . ILE A 1 117 ? 10.552 18.160 9.245 1.00 91.44 117 ILE A CA 1
ATOM 981 C C . ILE A 1 117 ? 9.514 18.807 8.350 1.00 91.44 117 ILE A C 1
ATOM 983 O O . ILE A 1 117 ? 8.336 18.458 8.423 1.00 91.44 117 ILE A O 1
ATOM 987 N N . LYS A 1 118 ? 9.973 19.712 7.490 1.00 89.69 118 LYS A N 1
ATOM 988 C CA . LYS A 1 118 ? 9.162 20.392 6.492 1.00 89.69 118 LYS A CA 1
ATOM 989 C C . LYS A 1 118 ? 9.359 19.780 5.119 1.00 89.69 118 LYS A C 1
ATOM 991 O O . LYS A 1 118 ? 10.490 19.515 4.717 1.00 89.69 118 LYS A O 1
ATOM 996 N N . GLY A 1 119 ? 8.273 19.639 4.373 1.00 87.12 119 GLY A N 1
ATOM 997 C CA . GLY A 1 119 ? 8.348 19.355 2.944 1.00 87.12 119 GLY A CA 1
ATOM 998 C C . GLY A 1 119 ? 8.865 17.958 2.591 1.00 87.12 119 GLY A C 1
ATOM 999 O O . GLY A 1 119 ? 9.569 17.777 1.600 1.00 87.12 119 GLY A O 1
ATOM 1000 N N . MET A 1 120 ? 8.522 16.950 3.392 1.00 90.31 120 MET A N 1
ATOM 1001 C CA . MET A 1 120 ? 8.837 15.561 3.078 1.00 90.31 120 MET A CA 1
ATOM 1002 C C . MET A 1 120 ? 7.988 15.075 1.898 1.00 90.31 120 MET A C 1
ATOM 1004 O O . MET A 1 120 ? 6.762 15.183 1.917 1.00 90.31 120 MET A O 1
ATOM 1008 N N . TYR A 1 121 ? 8.644 14.468 0.909 1.00 87.31 121 TYR A N 1
ATOM 1009 C CA . TYR A 1 121 ? 7.980 13.845 -0.234 1.00 87.31 121 TYR A CA 1
ATOM 1010 C C . TYR A 1 121 ? 7.435 12.466 0.141 1.00 87.31 121 TYR A C 1
ATOM 1012 O O . TYR A 1 121 ? 8.183 11.576 0.561 1.00 87.31 121 TYR A O 1
ATOM 1020 N N . VAL A 1 122 ? 6.130 12.294 -0.044 1.00 86.56 122 VAL A N 1
ATOM 1021 C CA . VAL A 1 122 ? 5.390 11.053 0.177 1.00 86.56 122 VAL A CA 1
ATOM 1022 C C . VAL A 1 122 ? 4.715 10.642 -1.120 1.00 86.56 122 VAL A C 1
ATOM 1024 O O . VAL A 1 122 ? 3.872 11.365 -1.645 1.00 86.56 122 VAL A O 1
ATOM 1027 N N . PHE A 1 123 ? 5.074 9.466 -1.620 1.00 80.44 123 PHE A N 1
ATOM 1028 C CA . PHE A 1 123 ? 4.530 8.892 -2.842 1.00 80.44 123 PHE A CA 1
ATOM 1029 C C . PHE A 1 123 ? 3.491 7.826 -2.505 1.00 80.44 123 PHE A C 1
ATOM 1031 O O . PHE A 1 123 ? 3.779 6.891 -1.752 1.00 80.44 123 PHE A O 1
ATOM 1038 N N . VAL A 1 124 ? 2.294 7.949 -3.072 1.00 77.56 124 VAL A N 1
ATOM 1039 C CA . VAL A 1 124 ? 1.192 6.993 -2.904 1.00 77.56 124 VAL A CA 1
ATOM 1040 C C . VAL A 1 124 ? 0.670 6.627 -4.286 1.00 77.56 124 VAL A C 1
ATOM 1042 O O . VAL A 1 124 ? 0.032 7.438 -4.955 1.00 77.56 124 VAL A O 1
ATOM 1045 N N . GLY A 1 125 ? 0.980 5.413 -4.744 1.00 75.56 125 GLY A N 1
ATOM 1046 C CA . GLY A 1 125 ? 0.767 5.046 -6.145 1.00 75.56 125 GLY A CA 1
ATOM 1047 C C . GLY A 1 125 ? 1.526 6.001 -7.073 1.00 75.56 125 GLY A C 1
ATOM 1048 O O . GLY A 1 125 ? 2.739 6.141 -6.945 1.00 75.56 125 GLY A O 1
ATOM 1049 N N . ASN A 1 126 ? 0.797 6.685 -7.958 1.00 73.56 126 ASN A N 1
ATOM 1050 C CA . ASN A 1 126 ? 1.353 7.652 -8.915 1.00 73.56 126 ASN A CA 1
ATOM 1051 C C . ASN A 1 126 ? 1.307 9.109 -8.417 1.00 73.56 126 ASN A C 1
ATOM 1053 O O . ASN A 1 126 ? 1.641 10.023 -9.167 1.00 73.56 126 ASN A O 1
ATOM 1057 N N . PHE A 1 127 ? 0.859 9.341 -7.181 1.00 75.88 127 PHE A N 1
ATOM 1058 C CA . PHE A 1 127 ? 0.707 10.680 -6.619 1.00 75.88 127 PHE A CA 1
ATOM 1059 C C . PHE A 1 127 ? 1.859 11.025 -5.683 1.00 75.88 127 PHE A C 1
ATOM 1061 O O . PHE A 1 127 ? 2.312 10.183 -4.906 1.00 75.88 127 PHE A O 1
ATOM 1068 N N . THR A 1 128 ? 2.275 12.289 -5.721 1.00 81.12 128 THR A N 1
ATOM 1069 C CA . THR A 1 128 ? 3.333 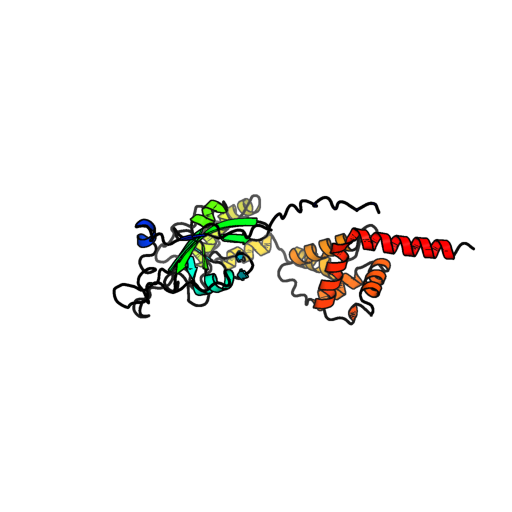12.841 -4.872 1.00 81.12 128 THR A CA 1
ATOM 1070 C C . THR A 1 128 ? 2.756 13.936 -3.991 1.00 81.12 128 THR A C 1
ATOM 1072 O O . THR A 1 128 ? 2.148 14.883 -4.487 1.00 81.12 128 THR A O 1
ATOM 1075 N N . TYR A 1 129 ? 2.993 13.833 -2.689 1.00 84.12 129 TYR A N 1
ATOM 1076 C CA . TYR A 1 129 ? 2.560 14.806 -1.695 1.00 84.12 129 TYR A CA 1
ATOM 1077 C C . TYR A 1 129 ? 3.761 15.358 -0.944 1.00 84.12 129 TYR A C 1
ATOM 1079 O O . TYR A 1 129 ? 4.677 14.619 -0.591 1.00 84.12 129 TYR A O 1
ATOM 1087 N N . VAL A 1 130 ? 3.732 16.655 -0.667 1.00 87.00 130 VAL A N 1
ATOM 1088 C CA . VAL A 1 130 ? 4.743 17.344 0.134 1.00 87.00 130 VAL A CA 1
ATOM 1089 C C . VAL A 1 130 ? 4.102 17.664 1.477 1.00 87.00 130 VAL A C 1
ATOM 1091 O O . VAL A 1 130 ? 3.157 18.450 1.536 1.00 87.00 130 VAL A O 1
ATOM 1094 N N . ILE A 1 131 ? 4.548 16.993 2.540 1.00 90.12 131 ILE A N 1
ATOM 1095 C CA . ILE A 1 131 ? 3.926 17.095 3.865 1.00 90.12 131 ILE A CA 1
ATOM 1096 C C . ILE A 1 131 ? 4.959 17.244 4.979 1.00 90.12 131 ILE A C 1
ATOM 1098 O O . ILE A 1 131 ? 6.088 16.766 4.883 1.00 90.12 131 ILE A O 1
ATOM 1102 N N . ASP A 1 132 ? 4.534 17.864 6.072 1.00 93.50 132 ASP A N 1
ATOM 1103 C CA . ASP A 1 132 ? 5.371 18.074 7.248 1.00 93.50 132 ASP A CA 1
ATOM 1104 C C . ASP A 1 132 ? 5.183 16.939 8.258 1.00 93.50 132 ASP A C 1
ATOM 1106 O O . ASP A 1 132 ? 4.087 16.381 8.375 1.00 93.50 132 ASP A O 1
ATOM 1110 N N . PHE A 1 133 ? 6.238 16.625 9.011 1.00 94.81 133 PHE A N 1
ATOM 1111 C CA . PHE A 1 133 ? 6.246 15.589 10.040 1.00 94.81 133 PHE A CA 1
ATOM 1112 C C . PHE A 1 133 ? 6.768 16.107 11.374 1.00 94.81 133 PHE A C 1
ATOM 1114 O O . PHE A 1 133 ? 7.753 16.839 11.446 1.00 94.81 133 PHE A O 1
ATOM 1121 N N . MET A 1 134 ? 6.144 15.637 12.447 1.00 93.81 134 MET A N 1
ATOM 1122 C CA . MET A 1 134 ? 6.715 15.665 13.783 1.00 93.81 134 MET A CA 1
ATOM 1123 C C . MET A 1 134 ? 7.573 14.421 14.011 1.00 93.81 134 MET A C 1
ATOM 1125 O O . MET A 1 134 ? 7.135 13.307 13.724 1.00 93.81 134 MET A O 1
ATOM 1129 N N . ILE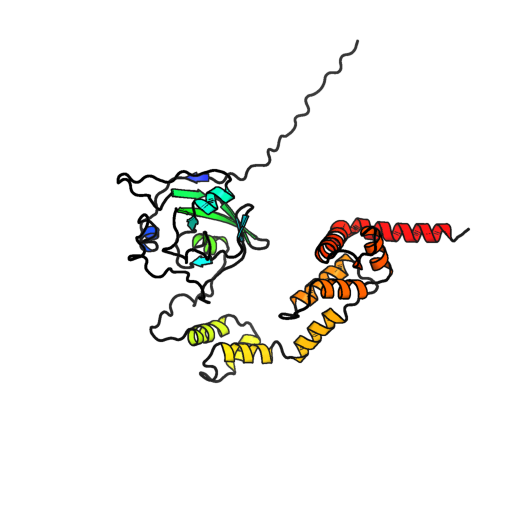 A 1 135 ? 8.774 14.623 14.548 1.00 92.75 135 ILE A N 1
ATOM 1130 C CA . ILE A 1 135 ? 9.745 13.570 14.834 1.00 92.75 135 ILE A CA 1
ATOM 1131 C C . ILE A 1 135 ? 9.780 13.300 16.332 1.00 92.75 135 ILE A C 1
ATOM 1133 O O . ILE A 1 135 ? 10.004 14.222 17.122 1.00 92.75 135 ILE A O 1
ATOM 1137 N N . VAL A 1 136 ? 9.561 12.039 16.703 1.00 90.69 136 VAL A N 1
ATOM 1138 C CA . VAL A 1 136 ? 9.531 11.590 18.102 1.00 90.69 136 VAL A CA 1
ATOM 1139 C C . VAL A 1 136 ? 10.344 10.314 18.323 1.00 90.69 136 VAL A C 1
ATOM 1141 O O . VAL A 1 136 ? 10.637 9.601 17.367 1.00 90.69 136 VAL A O 1
ATOM 1144 N N . GLU A 1 137 ? 10.709 9.986 19.559 1.00 87.50 137 GLU A N 1
ATOM 1145 C CA . GLU A 1 137 ? 11.406 8.728 19.874 1.00 87.50 137 GLU A CA 1
ATOM 1146 C C . GLU A 1 137 ? 10.457 7.522 19.809 1.00 87.50 137 GLU A C 1
ATOM 1148 O O . GLU A 1 137 ? 10.794 6.490 19.228 1.00 87.50 137 GLU A O 1
ATOM 1153 N N . ASP A 1 138 ? 9.255 7.677 20.361 1.00 85.75 138 ASP A N 1
ATOM 1154 C CA . ASP A 1 138 ? 8.290 6.619 20.623 1.00 85.75 138 ASP A CA 1
ATOM 1155 C C . ASP A 1 138 ? 6.861 7.053 20.245 1.00 85.75 138 ASP A C 1
ATOM 1157 O O . ASP A 1 138 ? 6.375 8.113 20.642 1.00 85.75 138 ASP A O 1
ATOM 1161 N N . ILE A 1 139 ? 6.164 6.206 19.488 1.00 89.44 139 ILE A N 1
ATOM 1162 C CA . ILE A 1 139 ? 4.763 6.395 19.080 1.00 89.44 139 ILE A CA 1
ATOM 1163 C C . ILE A 1 139 ? 3.818 5.344 19.680 1.00 89.44 139 ILE A C 1
ATOM 116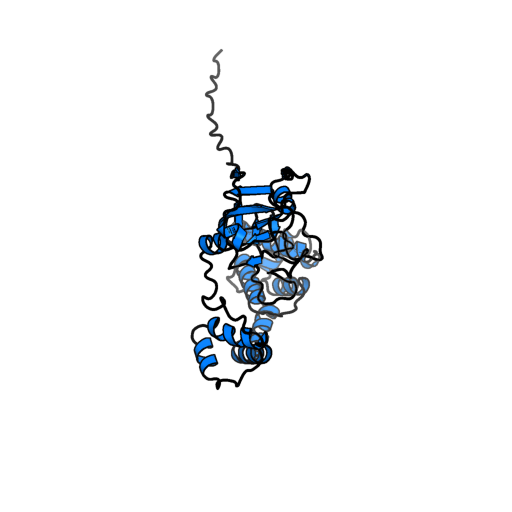5 O O . ILE A 1 139 ? 2.669 5.251 19.255 1.00 89.44 139 ILE A O 1
ATOM 1169 N N . SER A 1 140 ? 4.259 4.588 20.690 1.00 85.00 140 SER A N 1
ATOM 1170 C CA . SER A 1 140 ? 3.489 3.512 21.343 1.00 85.00 140 SER A CA 1
ATOM 1171 C C . SER A 1 140 ? 2.160 3.965 21.944 1.00 85.00 140 SER A C 1
ATOM 1173 O O . SER A 1 140 ? 1.238 3.171 22.089 1.00 85.00 140 SER A O 1
ATOM 1175 N N . SER A 1 141 ? 2.035 5.249 22.290 1.00 81.81 141 SER A N 1
ATOM 1176 C CA . SER A 1 141 ? 0.772 5.829 22.765 1.00 81.81 141 SER A CA 1
ATOM 1177 C C . SER A 1 141 ? -0.268 6.021 21.651 1.00 81.81 141 SER A C 1
ATOM 1179 O O . SER A 1 141 ? -1.443 6.250 21.935 1.00 81.81 141 SER A O 1
ATOM 1181 N N . ILE A 1 142 ? 0.151 5.924 20.387 1.00 85.19 142 ILE A N 1
ATOM 1182 C CA . ILE A 1 142 ? -0.671 6.143 19.193 1.00 85.19 142 ILE A CA 1
ATOM 1183 C C . ILE A 1 142 ? -0.905 4.829 18.458 1.00 85.19 142 ILE A C 1
ATOM 1185 O O . ILE A 1 142 ? -2.026 4.568 18.031 1.00 85.19 142 ILE A O 1
ATOM 1189 N N . ILE A 1 143 ? 0.134 4.014 18.292 1.00 86.94 143 ILE A N 1
ATOM 1190 C CA . ILE A 1 143 ? 0.098 2.804 17.475 1.00 86.94 143 ILE A CA 1
ATOM 1191 C C . ILE A 1 143 ? 0.852 1.664 18.153 1.00 86.94 143 ILE A C 1
ATOM 1193 O O . ILE A 1 143 ? 1.908 1.883 18.743 1.00 86.94 143 ILE A O 1
ATOM 1197 N N . ASP A 1 144 ? 0.333 0.441 18.031 1.00 85.12 144 ASP A N 1
ATOM 1198 C CA . ASP A 1 144 ? 1.033 -0.749 18.515 1.00 85.12 144 ASP A CA 1
ATOM 1199 C C . ASP A 1 144 ? 2.451 -0.849 17.931 1.00 85.12 144 ASP A C 1
ATOM 1201 O O . ASP A 1 144 ? 2.661 -0.715 16.719 1.00 85.12 144 ASP A O 1
ATOM 1205 N N . LEU A 1 145 ? 3.409 -1.167 18.813 1.00 70.75 145 LEU A N 1
ATOM 1206 C CA . LEU A 1 145 ? 4.877 -1.127 18.659 1.00 70.75 145 LEU A CA 1
ATOM 1207 C C . LEU A 1 145 ? 5.482 -1.871 17.449 1.00 70.75 145 LEU A C 1
ATOM 1209 O O . LEU A 1 145 ? 6.698 -1.879 17.260 1.00 70.75 145 LEU A O 1
ATOM 1213 N N . ARG A 1 146 ? 4.668 -2.529 16.624 1.00 79.12 146 ARG A N 1
ATOM 1214 C CA . ARG A 1 146 ? 5.098 -3.378 15.502 1.00 79.12 146 ARG A CA 1
ATOM 1215 C C . ARG A 1 146 ? 4.395 -3.071 14.186 1.00 79.12 146 ARG A C 1
ATOM 1217 O O . ARG A 1 146 ? 4.770 -3.631 13.157 1.00 79.12 146 ARG A O 1
ATOM 1224 N N . LEU A 1 147 ? 3.381 -2.210 14.197 1.00 84.44 147 LEU A N 1
ATOM 1225 C CA . LEU A 1 147 ? 2.555 -1.986 13.015 1.00 84.44 147 LEU A CA 1
ATOM 1226 C C . LEU A 1 147 ? 3.210 -1.036 12.012 1.00 84.44 147 LEU A C 1
ATOM 1228 O O . LEU A 1 147 ? 3.191 -1.309 10.812 1.00 84.44 147 LEU A O 1
ATOM 1232 N N . SER A 1 148 ? 3.768 0.076 12.492 1.00 92.31 148 SER A N 1
ATOM 1233 C CA . SER A 1 148 ? 4.434 1.087 11.670 1.00 92.31 148 SER A CA 1
ATOM 1234 C C . SER A 1 148 ? 5.311 1.993 12.534 1.00 92.31 148 SER A C 1
ATOM 1236 O O . SER A 1 148 ? 5.144 2.064 13.745 1.00 92.31 148 SER A O 1
ATOM 1238 N N . GLN A 1 149 ? 6.231 2.703 11.885 1.00 93.12 149 GLN A N 1
ATOM 1239 C CA . GLN A 1 149 ? 7.081 3.746 12.469 1.00 93.12 149 GLN A CA 1
ATOM 1240 C C . GLN A 1 149 ? 6.625 5.163 12.062 1.00 93.12 149 GLN A C 1
ATOM 1242 O O . GLN A 1 149 ? 7.305 6.155 12.322 1.00 93.12 149 GLN A O 1
ATOM 1247 N N . VAL A 1 150 ? 5.483 5.253 11.376 1.00 95.38 150 VAL A N 1
ATOM 1248 C CA . VAL A 1 150 ? 4.873 6.488 10.879 1.00 95.38 150 VAL A CA 1
ATOM 1249 C C . VAL A 1 150 ? 3.350 6.391 10.939 1.00 95.38 150 VAL A C 1
ATOM 1251 O O . VAL A 1 150 ? 2.769 5.350 10.609 1.00 95.38 150 VAL A O 1
ATOM 1254 N N . VAL A 1 151 ? 2.715 7.492 11.332 1.00 95.06 151 VAL A N 1
ATOM 1255 C CA . VAL A 1 151 ? 1.263 7.687 11.345 1.00 95.06 151 VAL A CA 1
ATOM 1256 C C . VAL A 1 151 ? 0.951 9.033 10.702 1.00 95.06 151 VAL A C 1
ATOM 1258 O O . VAL A 1 151 ? 1.557 10.050 11.035 1.00 95.06 151 VAL A O 1
ATOM 1261 N N . LEU A 1 152 ? 0.005 9.054 9.773 1.00 93.88 152 LEU A N 1
ATOM 1262 C CA . LEU A 1 152 ? -0.437 10.268 9.098 1.00 93.88 152 LEU A CA 1
ATOM 1263 C C . LEU A 1 152 ? -1.705 10.814 9.738 1.00 93.88 152 LEU A C 1
ATOM 1265 O O . LEU A 1 152 ? -2.531 10.058 10.241 1.00 93.88 152 LEU A O 1
ATOM 1269 N N . GLY A 1 153 ? -1.855 12.132 9.702 1.00 91.44 153 GLY A N 1
ATOM 1270 C CA . GLY A 1 153 ? -2.986 12.828 10.298 1.00 91.44 153 GLY A CA 1
ATOM 1271 C C . GLY A 1 153 ? -3.727 13.724 9.321 1.00 91.44 153 GLY A C 1
ATOM 1272 O O . GLY A 1 153 ? -3.539 13.673 8.102 1.00 91.44 153 GLY A O 1
ATOM 1273 N N . LYS A 1 154 ? -4.533 14.625 9.883 1.00 90.38 154 LYS A N 1
ATOM 1274 C CA . LYS A 1 154 ? -5.281 15.657 9.156 1.00 90.38 154 LYS A CA 1
ATOM 1275 C C . LYS A 1 154 ? -4.450 16.441 8.140 1.00 90.38 154 LYS A C 1
ATOM 1277 O O . LYS A 1 154 ? -5.007 16.723 7.082 1.00 90.38 154 LYS A O 1
ATOM 1282 N N . PRO A 1 155 ? -3.177 16.816 8.394 1.00 91.19 155 PRO A N 1
ATOM 1283 C CA . PRO A 1 155 ? -2.398 17.532 7.389 1.00 91.19 155 PRO A CA 1
ATOM 1284 C C . PRO A 1 155 ? -2.268 16.741 6.081 1.00 91.19 155 PRO A C 1
ATOM 1286 O O . PRO A 1 155 ? -2.554 17.287 5.023 1.00 91.19 155 PRO A O 1
ATOM 1289 N N . PHE A 1 156 ? -1.948 15.443 6.143 1.00 89.50 156 PHE A N 1
ATOM 1290 C CA . PHE A 1 156 ? -1.908 14.595 4.948 1.00 89.50 156 PHE A CA 1
ATOM 1291 C C . PHE A 1 156 ? -3.283 14.456 4.283 1.00 89.50 156 PHE A C 1
ATOM 1293 O O . PHE A 1 156 ? -3.390 14.596 3.067 1.00 89.50 156 PHE A O 1
ATOM 1300 N N . VAL A 1 157 ? -4.335 14.205 5.067 1.00 83.44 157 VAL A N 1
ATOM 1301 C CA . VAL A 1 157 ? -5.715 14.052 4.567 1.00 83.44 157 VAL A CA 1
ATOM 1302 C C . VAL A 1 157 ? -6.151 15.292 3.776 1.00 83.44 157 VAL A C 1
ATOM 1304 O O . VAL A 1 157 ? -6.662 15.173 2.666 1.00 83.44 157 VAL A O 1
ATOM 1307 N N . LYS A 1 158 ? -5.864 16.490 4.304 1.00 84.06 158 LYS A N 1
ATOM 1308 C CA . LYS A 1 158 ? -6.140 17.769 3.632 1.00 84.06 158 LYS A CA 1
ATOM 1309 C C . LYS A 1 158 ? -5.321 17.940 2.353 1.00 84.06 158 LYS A C 1
ATOM 1311 O O . LYS A 1 158 ? -5.893 18.261 1.320 1.00 84.06 158 LYS A O 1
ATOM 1316 N N . THR A 1 159 ? -4.005 17.714 2.407 1.00 79.75 159 THR A N 1
ATOM 1317 C CA . THR A 1 159 ? -3.117 17.877 1.241 1.00 79.75 159 THR A CA 1
ATOM 1318 C C . THR A 1 159 ? -3.446 16.891 0.123 1.00 79.75 159 THR A C 1
ATOM 1320 O O . THR A 1 159 ? -3.342 17.229 -1.051 1.00 79.75 159 THR A O 1
ATOM 1323 N N . SER A 1 160 ? -3.852 15.672 0.474 1.00 76.81 160 SER A N 1
ATOM 1324 C CA . SER A 1 160 ? -4.186 14.628 -0.498 1.00 76.81 160 SER A CA 1
ATOM 1325 C C . SER A 1 160 ? -5.600 14.730 -1.065 1.00 76.81 160 SER A C 1
ATOM 1327 O O . SER A 1 160 ? -5.913 14.010 -2.011 1.00 76.81 160 SER A O 1
ATOM 1329 N N . ASN A 1 161 ? -6.448 15.599 -0.501 1.00 69.19 161 ASN A N 1
ATOM 1330 C CA . ASN A 1 161 ? -7.886 15.652 -0.770 1.00 69.19 161 ASN A CA 1
ATOM 1331 C C . ASN A 1 161 ? -8.575 14.280 -0.613 1.00 69.19 161 ASN A C 1
ATOM 1333 O O . ASN A 1 161 ? -9.598 13.996 -1.239 1.00 69.19 161 ASN A O 1
ATOM 1337 N N . MET A 1 162 ? -7.999 13.400 0.214 1.00 62.28 162 MET A N 1
ATOM 1338 C CA . MET A 1 162 ? -8.641 12.152 0.594 1.00 62.28 162 MET A CA 1
ATOM 1339 C C . MET A 1 162 ? -9.751 12.498 1.578 1.00 62.28 162 MET A C 1
ATOM 1341 O O . MET A 1 162 ? -9.501 12.609 2.771 1.00 62.28 162 MET A O 1
ATOM 1345 N N . ASN A 1 163 ? -10.980 12.681 1.102 1.00 50.66 163 ASN A N 1
ATOM 1346 C CA . ASN A 1 163 ? -12.125 12.768 2.000 1.00 50.66 163 ASN A CA 1
ATOM 1347 C C . ASN A 1 163 ? -12.394 11.366 2.568 1.00 50.66 163 ASN A C 1
ATOM 1349 O O . ASN A 1 163 ? -12.808 10.483 1.809 1.00 50.66 163 ASN A O 1
ATOM 1353 N N . PRO A 1 164 ? -12.169 11.106 3.873 1.00 48.50 164 PRO A N 1
ATOM 1354 C CA . PRO A 1 164 ? -12.763 9.927 4.481 1.00 48.50 164 PRO A CA 1
ATOM 1355 C C . PRO A 1 164 ? -14.290 10.050 4.342 1.00 48.50 164 PRO A C 1
ATOM 1357 O O . PRO A 1 164 ? -14.800 11.173 4.383 1.00 48.50 164 PRO A O 1
ATOM 1360 N N . PRO A 1 165 ? -15.040 8.945 4.190 1.00 44.66 165 PRO A N 1
ATOM 1361 C CA . PRO A 1 165 ? -16.496 9.014 4.143 1.00 44.66 165 PRO A CA 1
ATOM 1362 C C . PRO A 1 165 ? -16.985 9.800 5.367 1.00 44.66 165 PRO A C 1
ATOM 1364 O O . PRO A 1 165 ? -16.695 9.401 6.498 1.00 44.66 165 PRO A O 1
ATOM 1367 N N . GLU A 1 166 ? -17.682 10.922 5.154 1.00 39.50 166 GLU A N 1
ATOM 1368 C CA . GLU A 1 166 ? -18.010 11.959 6.158 1.00 39.50 166 GLU A CA 1
ATOM 1369 C C . GLU A 1 166 ? -18.780 11.461 7.403 1.00 39.50 166 GLU A C 1
ATOM 1371 O O . GLU A 1 166 ? -19.088 12.237 8.303 1.00 39.50 166 GLU A O 1
ATOM 1376 N N . ARG A 1 167 ? -19.077 10.162 7.512 1.00 39.03 167 ARG A N 1
ATOM 1377 C CA . ARG A 1 167 ? -19.863 9.553 8.594 1.00 39.03 167 ARG A CA 1
ATOM 1378 C C . ARG A 1 167 ? -19.131 8.527 9.459 1.00 39.03 167 ARG A C 1
ATOM 1380 O O . ARG A 1 167 ? -19.753 7.961 10.350 1.00 39.03 167 ARG A O 1
ATOM 1387 N N . VAL A 1 168 ? -17.829 8.296 9.265 1.00 41.53 168 VAL A N 1
ATOM 1388 C CA . VAL A 1 168 ? -17.059 7.408 10.172 1.00 41.53 168 VAL A CA 1
ATOM 1389 C C . VAL A 1 168 ? -16.652 8.130 11.469 1.00 41.53 168 VAL A C 1
ATOM 1391 O O . VAL A 1 168 ? -16.242 7.508 12.449 1.00 41.53 168 VAL A O 1
ATOM 1394 N N . VAL A 1 169 ? -16.821 9.456 11.534 1.00 39.91 169 VAL A N 1
ATOM 1395 C CA . VAL A 1 169 ? -16.651 10.208 12.779 1.00 39.91 169 VAL A CA 1
ATOM 1396 C C . VAL A 1 169 ? -17.901 10.016 13.643 1.00 39.91 169 VAL A C 1
ATOM 1398 O O . VAL A 1 169 ? -18.975 10.505 13.314 1.00 39.91 169 VAL A O 1
ATOM 1401 N N . SER A 1 170 ? -17.716 9.344 14.783 1.00 38.81 170 SER A N 1
ATOM 1402 C CA . SER A 1 170 ? -18.641 9.205 15.925 1.00 38.81 170 SER A CA 1
ATOM 1403 C C . SER A 1 170 ? -19.732 8.123 15.873 1.00 38.81 170 SER A C 1
ATOM 1405 O O . SER A 1 170 ? -20.915 8.418 15.940 1.00 38.81 170 SER A O 1
ATOM 1407 N N . ILE A 1 171 ? -19.346 6.844 15.957 1.00 39.91 171 ILE A N 1
ATOM 1408 C CA . ILE A 1 171 ? -20.177 5.845 16.660 1.00 39.91 171 ILE A CA 1
ATOM 1409 C C . ILE A 1 171 ? -19.279 4.992 17.573 1.00 39.91 171 ILE A C 1
ATOM 1411 O O . ILE A 1 171 ? -19.028 3.821 17.327 1.00 39.91 171 ILE A O 1
ATOM 1415 N N . LYS A 1 172 ? -18.778 5.586 18.665 1.00 42.25 172 LYS A N 1
ATOM 1416 C CA . LYS A 1 172 ? -18.527 4.816 19.897 1.00 42.25 172 LYS A CA 1
ATOM 1417 C C . LYS A 1 172 ? -19.826 4.834 20.696 1.00 42.25 172 LYS A C 1
ATOM 1419 O O . LYS A 1 172 ? -19.969 5.614 21.632 1.00 42.25 172 LYS A O 1
ATOM 1424 N N . VAL A 1 173 ? -20.797 4.026 20.286 1.00 39.88 173 VAL A N 1
ATOM 1425 C CA . VAL A 1 173 ? -21.939 3.710 21.149 1.00 39.88 173 VAL A CA 1
ATOM 1426 C C . VAL A 1 173 ? -21.546 2.445 21.899 1.00 39.88 173 VAL A C 1
ATOM 1428 O O . VAL A 1 173 ? -21.306 1.405 21.288 1.00 39.88 173 VAL A O 1
ATOM 1431 N N . ASN A 1 174 ? -21.396 2.557 23.220 1.00 39.88 174 ASN A N 1
ATOM 1432 C CA . ASN A 1 174 ? -21.130 1.416 24.093 1.00 39.88 174 ASN A CA 1
ATOM 1433 C C . ASN A 1 174 ? -22.168 0.315 23.807 1.00 39.88 174 ASN A C 1
ATOM 1435 O O . ASN A 1 174 ? -23.361 0.552 23.971 1.00 39.88 174 ASN A O 1
ATOM 1439 N N . GLY A 1 175 ? -21.712 -0.864 23.368 1.00 48.72 175 GLY A N 1
ATOM 1440 C CA . GLY A 1 175 ? -22.570 -2.023 23.084 1.00 48.72 175 GLY A CA 1
ATOM 1441 C C . GLY A 1 175 ? -22.866 -2.307 21.606 1.00 48.72 175 GLY A C 1
ATOM 1442 O O . GLY A 1 175 ? -23.564 -3.276 21.325 1.00 48.72 175 GLY A O 1
ATOM 1443 N N . VAL A 1 176 ? -22.343 -1.519 20.659 1.00 54.09 176 VAL A N 1
ATOM 1444 C CA . VAL A 1 176 ? -22.457 -1.822 19.219 1.00 54.09 176 VAL A CA 1
ATOM 1445 C C . VAL A 1 176 ? -21.345 -2.788 18.804 1.00 54.09 176 VAL A C 1
ATOM 1447 O O . VAL A 1 176 ? -20.173 -2.531 19.070 1.00 54.09 176 VAL A O 1
ATOM 1450 N N . THR A 1 177 ? -21.712 -3.906 18.175 1.00 58.50 177 THR A N 1
ATOM 1451 C CA . THR A 1 177 ? -20.763 -4.907 17.665 1.00 58.50 177 THR A CA 1
ATOM 1452 C C . THR A 1 177 ? -20.033 -4.392 16.421 1.00 58.50 177 THR A C 1
ATOM 1454 O O . THR A 1 177 ? -20.592 -3.614 15.646 1.00 58.50 177 THR A O 1
ATOM 1457 N N . ASP A 1 178 ? -18.798 -4.848 16.190 1.00 60.12 178 ASP A N 1
ATOM 1458 C CA . ASP A 1 178 ? -18.013 -4.486 14.995 1.00 60.12 178 ASP A CA 1
ATOM 1459 C C . ASP A 1 178 ? -18.773 -4.789 13.691 1.00 60.12 178 ASP A C 1
ATOM 1461 O O . ASP A 1 178 ? -18.754 -3.999 12.745 1.00 60.12 178 ASP A O 1
ATOM 1465 N N . ASP A 1 179 ? -19.526 -5.892 13.683 1.00 62.34 179 ASP A N 1
ATOM 1466 C CA . ASP A 1 179 ? -20.443 -6.259 12.605 1.00 62.34 179 ASP A CA 1
ATOM 1467 C C . ASP A 1 179 ? -21.490 -5.176 12.335 1.00 62.34 179 ASP A C 1
ATOM 1469 O O . ASP A 1 179 ? -21.707 -4.812 11.183 1.00 62.34 179 ASP A O 1
ATOM 1473 N N . ALA A 1 180 ? -22.106 -4.608 13.374 1.00 64.12 180 ALA A N 1
ATOM 1474 C CA . ALA A 1 180 ? -23.120 -3.572 13.216 1.00 64.12 180 ALA A CA 1
ATOM 1475 C C . ALA A 1 180 ? -22.540 -2.271 12.632 1.00 64.12 180 ALA A C 1
ATOM 1477 O O . ALA A 1 180 ? -23.218 -1.590 11.862 1.00 64.12 180 ALA A O 1
ATOM 1478 N N . ILE A 1 181 ? -21.277 -1.947 12.932 1.00 65.81 181 ILE A N 1
ATOM 1479 C CA . ILE A 1 181 ? -20.581 -0.791 12.344 1.00 65.81 181 ILE A CA 1
ATOM 1480 C C . ILE A 1 181 ? -20.297 -1.034 10.858 1.00 65.81 181 ILE A C 1
ATOM 1482 O O . ILE A 1 181 ? -20.566 -0.169 10.026 1.00 65.81 181 ILE A O 1
ATOM 1486 N N . LEU A 1 182 ? -19.773 -2.207 10.503 1.00 67.44 182 LEU A N 1
ATOM 1487 C CA . LEU A 1 182 ? -19.452 -2.535 9.113 1.00 67.44 182 LEU A CA 1
ATOM 1488 C C . LEU A 1 182 ? -20.715 -2.652 8.246 1.00 67.44 182 LEU A C 1
ATOM 1490 O O . LEU A 1 182 ? -20.748 -2.107 7.144 1.00 67.44 182 LEU A O 1
ATOM 1494 N N . VAL A 1 183 ? -21.775 -3.269 8.779 1.00 68.81 183 VAL A N 1
ATOM 1495 C CA . VAL A 1 183 ? -23.122 -3.313 8.181 1.00 68.81 183 VAL A CA 1
ATOM 1496 C C . VAL A 1 183 ? -23.676 -1.903 7.957 1.00 68.81 183 VAL A C 1
ATOM 1498 O O . VAL A 1 183 ? -24.325 -1.649 6.946 1.00 68.81 183 VAL A O 1
ATOM 1501 N N . TYR A 1 184 ? -23.399 -0.966 8.867 1.00 70.19 184 TYR A N 1
ATOM 1502 C CA . TYR A 1 184 ? -23.838 0.424 8.744 1.00 70.19 184 TYR A CA 1
ATOM 1503 C C . TYR A 1 184 ? -23.041 1.230 7.705 1.00 70.19 184 TYR A C 1
ATOM 1505 O O . TYR A 1 184 ? -23.612 2.067 7.009 1.00 70.19 184 TYR A O 1
ATOM 1513 N N . ILE A 1 185 ? -21.729 1.007 7.583 1.00 69.06 185 ILE A N 1
ATOM 1514 C CA . ILE A 1 185 ? -20.863 1.774 6.669 1.00 69.06 185 ILE A CA 1
ATOM 1515 C C . ILE A 1 185 ? -20.960 1.261 5.229 1.00 69.06 185 ILE A C 1
ATOM 1517 O O . ILE A 1 185 ? -20.884 2.051 4.290 1.00 69.06 185 ILE A O 1
ATOM 1521 N N . PHE A 1 186 ? -21.133 -0.044 5.033 1.00 68.75 186 PHE A N 1
ATOM 1522 C CA . PHE A 1 186 ? -21.129 -0.673 3.712 1.00 68.75 186 PHE A CA 1
ATOM 1523 C C . PHE A 1 186 ? -22.078 -0.039 2.674 1.00 68.75 186 PHE A C 1
ATOM 1525 O O . PHE A 1 186 ? -21.632 0.186 1.555 1.00 68.75 186 PHE A O 1
ATOM 1532 N N . PRO A 1 187 ? -23.330 0.351 2.982 1.00 70.31 187 PRO A N 1
ATOM 1533 C CA . PRO A 1 187 ? -24.226 0.959 1.992 1.00 70.31 187 PRO A CA 1
ATOM 1534 C C . PRO A 1 187 ? -23.680 2.282 1.445 1.00 70.31 187 PRO A C 1
ATOM 1536 O O . PRO A 1 187 ? -23.946 2.645 0.303 1.00 70.31 187 PRO A O 1
ATOM 1539 N N . HIS A 1 188 ? -22.873 2.983 2.249 1.00 67.62 188 HIS A N 1
ATOM 1540 C CA . HIS A 1 188 ? -22.221 4.231 1.866 1.00 67.62 188 HIS A CA 1
ATOM 1541 C C . HIS A 1 188 ? -20.999 4.032 0.959 1.00 67.62 188 HIS A C 1
ATOM 1543 O O . HIS A 1 188 ? -20.559 5.001 0.345 1.00 67.62 188 HIS A O 1
ATOM 1549 N N . SER A 1 189 ? -20.443 2.818 0.857 1.00 66.88 189 SER A N 1
ATOM 1550 C CA . SER A 1 189 ? -19.388 2.508 -0.120 1.00 66.88 189 SER A CA 1
ATOM 1551 C C . SER A 1 189 ? -19.943 2.081 -1.483 1.00 66.88 189 SER A C 1
ATOM 1553 O O . SER A 1 189 ? -19.195 2.024 -2.461 1.00 66.88 189 SER A O 1
ATOM 1555 N N . LEU A 1 190 ? -21.245 1.788 -1.568 1.00 72.00 190 LEU A N 1
ATOM 1556 C CA . LEU A 1 190 ? -21.902 1.375 -2.803 1.00 72.00 190 LEU A CA 1
ATOM 1557 C C . LEU A 1 190 ? -22.213 2.577 -3.693 1.00 72.00 190 LEU A C 1
ATOM 1559 O O . LEU A 1 190 ? -22.465 3.684 -3.221 1.00 72.00 190 LEU A O 1
ATOM 1563 N N . THR A 1 191 ? -22.249 2.340 -5.003 1.00 63.62 191 THR A N 1
ATOM 1564 C CA . THR A 1 191 ? -22.650 3.354 -5.982 1.00 63.62 191 THR A CA 1
ATOM 1565 C C . THR A 1 191 ? -23.731 2.818 -6.921 1.00 63.62 191 THR A C 1
ATOM 1567 O O . THR A 1 191 ? -23.781 1.620 -7.219 1.00 63.62 191 THR A O 1
ATOM 1570 N N . HIS A 1 192 ? -24.587 3.716 -7.417 1.00 76.00 192 HIS A N 1
ATOM 1571 C CA . HIS A 1 192 ? -25.568 3.459 -8.478 1.00 76.00 192 HIS A CA 1
ATOM 1572 C C . HIS A 1 192 ? -26.407 2.185 -8.248 1.00 76.00 192 HIS A C 1
ATOM 1574 O O . HIS A 1 192 ? -27.153 2.076 -7.275 1.00 76.00 192 HIS A O 1
ATOM 1580 N N . HIS A 1 193 ? -26.279 1.203 -9.146 1.00 71.12 193 HIS A N 1
ATOM 1581 C CA . HIS A 1 193 ? -27.026 -0.051 -9.127 1.00 71.12 193 HIS A CA 1
ATOM 1582 C C . HIS A 1 193 ? -26.778 -0.889 -7.869 1.00 71.12 193 HIS A C 1
ATOM 1584 O O . HIS A 1 193 ? -27.674 -1.625 -7.466 1.00 71.12 193 HIS A O 1
ATOM 1590 N N . ALA A 1 194 ? -25.596 -0.785 -7.250 1.00 73.12 194 ALA A N 1
ATOM 1591 C CA . ALA A 1 194 ? -25.292 -1.478 -6.000 1.00 73.12 194 ALA A CA 1
ATOM 1592 C C . ALA A 1 194 ? -26.048 -0.875 -4.815 1.00 73.12 194 ALA A C 1
ATOM 1594 O O . ALA A 1 194 ? -26.584 -1.623 -4.001 1.00 73.12 194 ALA A O 1
ATOM 1595 N N . THR A 1 195 ? -26.169 0.454 -4.768 1.00 75.75 195 THR A N 1
ATOM 1596 C CA . THR A 1 195 ? -26.991 1.152 -3.771 1.00 75.75 195 THR A CA 1
ATOM 1597 C C . THR A 1 195 ? -28.458 0.761 -3.929 1.00 75.75 195 THR A C 1
ATOM 1599 O O . THR A 1 195 ? -29.068 0.286 -2.979 1.00 75.75 195 THR A O 1
ATOM 1602 N N . ALA A 1 196 ? -28.986 0.825 -5.159 1.00 79.56 196 ALA A N 1
ATOM 1603 C CA . ALA A 1 196 ? -30.368 0.444 -5.435 1.00 79.56 196 ALA A CA 1
ATOM 1604 C C . ALA A 1 196 ? -30.650 -1.019 -5.059 1.00 79.56 196 ALA A C 1
ATOM 1606 O O . ALA A 1 196 ? -31.669 -1.300 -4.443 1.00 79.56 196 ALA A O 1
ATOM 1607 N N . TRP A 1 197 ? -29.761 -1.962 -5.388 1.00 84.00 197 TRP A N 1
ATOM 1608 C CA . TRP A 1 197 ? -29.894 -3.363 -4.966 1.00 84.00 197 TRP A CA 1
ATOM 1609 C C . TRP A 1 197 ? -29.929 -3.508 -3.442 1.00 84.00 197 TRP A C 1
ATOM 1611 O O . TRP A 1 197 ? -30.758 -4.255 -2.927 1.00 84.00 197 TRP A O 1
ATOM 1621 N N . PHE A 1 198 ? -29.062 -2.782 -2.735 1.00 79.62 198 PHE A N 1
ATOM 1622 C CA . PHE A 1 198 ? -28.988 -2.838 -1.282 1.00 79.62 198 PHE A CA 1
ATOM 1623 C C . PHE A 1 198 ? -30.256 -2.284 -0.606 1.00 79.62 198 PHE A C 1
ATOM 1625 O O . PHE A 1 198 ? -30.742 -2.865 0.362 1.00 79.62 198 PHE A O 1
ATOM 1632 N N . ASP A 1 199 ? -30.850 -1.222 -1.153 1.00 78.88 199 ASP A N 1
ATOM 1633 C CA . ASP A 1 199 ? -32.057 -0.587 -0.604 1.00 78.88 199 ASP A CA 1
ATOM 1634 C C . ASP A 1 199 ? -33.318 -1.475 -0.668 1.00 78.88 199 ASP A C 1
ATOM 1636 O O . ASP A 1 199 ? -34.289 -1.221 0.045 1.00 78.88 199 ASP A O 1
ATOM 1640 N N . HIS A 1 200 ? -33.316 -2.540 -1.481 1.00 79.69 200 HIS A N 1
ATOM 1641 C CA . HIS A 1 200 ? -34.428 -3.498 -1.554 1.00 79.69 200 HIS A CA 1
ATOM 1642 C C . HIS A 1 200 ? -34.467 -4.489 -0.378 1.00 79.69 200 HIS A C 1
ATOM 1644 O O . HIS A 1 200 ? -35.460 -5.204 -0.218 1.00 79.69 200 HIS A O 1
ATOM 1650 N N . PHE A 1 201 ? -33.417 -4.571 0.445 1.00 75.19 201 PHE A N 1
ATOM 1651 C CA . PHE A 1 201 ? -33.422 -5.445 1.616 1.00 75.19 201 PHE A CA 1
ATOM 1652 C C . PHE A 1 201 ? -34.250 -4.838 2.753 1.00 75.19 201 PHE A C 1
ATOM 1654 O O . PHE A 1 201 ? -34.118 -3.664 3.098 1.00 75.19 201 PHE A O 1
ATOM 1661 N N . LEU A 1 202 ? -35.101 -5.656 3.381 1.00 64.12 202 LEU A N 1
ATOM 1662 C CA . LEU A 1 202 ? -35.856 -5.244 4.567 1.00 64.12 202 LEU A CA 1
ATOM 1663 C C . LEU A 1 202 ? -34.890 -4.792 5.671 1.00 64.12 202 LEU A C 1
ATOM 1665 O O . LEU A 1 202 ? -33.880 -5.456 5.930 1.00 64.12 202 LEU A O 1
ATOM 1669 N N . ARG A 1 203 ? -35.215 -3.687 6.357 1.00 57.00 203 ARG A N 1
ATOM 1670 C CA . ARG A 1 203 ? -34.447 -3.223 7.525 1.00 57.00 203 ARG A CA 1
ATOM 1671 C C . ARG A 1 203 ? -34.318 -4.374 8.530 1.00 57.00 203 ARG A C 1
ATOM 1673 O O . ARG A 1 203 ? -35.316 -5.005 8.864 1.00 57.00 203 ARG A O 1
ATOM 1680 N N . ASN A 1 204 ? -33.095 -4.628 9.000 1.00 59.84 204 ASN A N 1
ATOM 1681 C CA . ASN A 1 204 ? -32.714 -5.711 9.925 1.00 59.84 204 ASN A CA 1
ATOM 1682 C C . ASN A 1 204 ? -32.662 -7.135 9.335 1.00 59.84 204 ASN A C 1
ATOM 1684 O O . ASN A 1 204 ? -32.495 -8.088 10.092 1.00 59.84 204 ASN A O 1
ATOM 1688 N N . SER A 1 205 ? -32.766 -7.310 8.013 1.00 68.12 205 SER A N 1
ATOM 1689 C CA . SER A 1 205 ? -32.579 -8.630 7.378 1.00 68.12 205 SER A CA 1
ATOM 1690 C C . SER A 1 205 ? -31.119 -9.102 7.345 1.00 68.12 205 SER A C 1
ATOM 1692 O O . SER A 1 205 ? -30.873 -10.300 7.241 1.00 68.12 205 SER A O 1
ATOM 1694 N N . ILE A 1 206 ? -30.160 -8.179 7.467 1.00 68.50 206 ILE A N 1
ATOM 1695 C CA . ILE A 1 206 ? -28.720 -8.449 7.488 1.00 68.50 206 ILE A CA 1
ATOM 1696 C C . ILE A 1 206 ? -28.175 -7.936 8.820 1.00 68.50 206 ILE A C 1
ATOM 1698 O O . ILE A 1 206 ? -28.179 -6.729 9.063 1.00 68.50 206 ILE A O 1
ATOM 1702 N N . ASN A 1 207 ? -27.749 -8.848 9.694 1.00 70.12 207 ASN A N 1
ATOM 1703 C CA . ASN A 1 207 ? -27.302 -8.515 11.052 1.00 70.12 207 ASN A CA 1
ATOM 1704 C C . ASN A 1 207 ? -25.803 -8.753 11.292 1.00 70.12 207 ASN A C 1
ATOM 1706 O O . ASN A 1 207 ? -25.291 -8.319 12.322 1.00 70.12 207 ASN A O 1
ATOM 1710 N N . THR A 1 208 ? -25.096 -9.367 10.338 1.00 75.38 208 THR A N 1
ATOM 1711 C CA . THR A 1 208 ? -23.635 -9.515 10.368 1.00 75.38 208 THR A CA 1
ATOM 1712 C C . THR A 1 208 ? -22.994 -9.016 9.080 1.00 75.38 208 THR A C 1
ATOM 1714 O O . THR A 1 208 ? -23.595 -9.065 7.998 1.00 75.38 208 THR A O 1
ATOM 1717 N N . PHE A 1 209 ? -21.747 -8.551 9.174 1.00 74.31 209 PHE A N 1
ATOM 1718 C CA . PHE A 1 209 ? -21.004 -8.109 7.999 1.00 74.31 209 PHE A CA 1
ATOM 1719 C C . PHE A 1 209 ? -20.704 -9.276 7.055 1.00 74.31 209 PHE A C 1
ATOM 1721 O O . PHE A 1 209 ? -20.758 -9.125 5.837 1.00 74.31 209 PHE A O 1
ATOM 1728 N N . GLU A 1 210 ? -20.465 -10.470 7.597 1.00 74.25 210 GLU A N 1
ATOM 1729 C CA . GLU A 1 210 ? -20.246 -11.679 6.800 1.00 74.25 210 GLU A CA 1
ATOM 1730 C C . GLU A 1 210 ? -21.443 -11.998 5.888 1.00 74.25 210 GLU A C 1
ATOM 1732 O O . GLU A 1 210 ? -21.266 -12.251 4.693 1.00 74.25 210 GLU A O 1
ATOM 1737 N N . GLN A 1 211 ? -22.670 -11.935 6.419 1.00 77.44 211 GLN A N 1
ATOM 1738 C CA . GLN A 1 211 ? -23.883 -12.138 5.622 1.00 77.44 211 GLN A CA 1
ATOM 1739 C C . GLN A 1 211 ? -23.998 -11.091 4.511 1.00 77.44 211 GLN A C 1
ATOM 1741 O O . GLN A 1 211 ? -24.294 -11.436 3.366 1.00 77.44 211 GLN A O 1
ATOM 1746 N N . MET A 1 212 ? -23.695 -9.829 4.827 1.00 75.38 212 MET A N 1
ATOM 1747 C CA . MET A 1 212 ? -23.702 -8.732 3.863 1.00 75.38 212 MET A CA 1
ATOM 1748 C C . MET A 1 212 ? -22.732 -8.966 2.702 1.00 75.38 212 MET A C 1
ATOM 1750 O O . MET A 1 212 ? -23.120 -8.884 1.535 1.00 75.38 212 MET A O 1
ATOM 1754 N N . VAL A 1 213 ? -21.479 -9.302 3.021 1.00 72.31 213 VAL A N 1
ATOM 1755 C CA . VAL A 1 213 ? -20.433 -9.594 2.033 1.00 72.31 213 VAL A CA 1
ATOM 1756 C C . VAL A 1 213 ? -20.835 -10.789 1.176 1.00 72.31 213 VAL A C 1
ATOM 1758 O O . VAL A 1 213 ? -20.735 -10.728 -0.048 1.00 72.31 213 VAL A O 1
ATOM 1761 N N . LYS A 1 214 ? -21.355 -11.858 1.789 1.00 73.44 214 LYS A N 1
ATOM 1762 C CA . LYS A 1 214 ? -21.804 -13.055 1.070 1.00 73.44 214 LYS A CA 1
ATOM 1763 C C . LYS A 1 214 ? -22.915 -12.742 0.067 1.00 73.44 214 LYS A C 1
ATOM 1765 O O . LYS A 1 214 ? -22.868 -13.224 -1.063 1.00 73.44 214 LYS A O 1
ATOM 1770 N N . MET A 1 215 ? -23.895 -11.927 0.453 1.00 77.31 215 MET A N 1
ATOM 1771 C CA . MET A 1 215 ? -24.991 -11.522 -0.430 1.00 77.31 215 MET A CA 1
ATOM 1772 C C . MET A 1 215 ? -24.508 -10.619 -1.568 1.00 77.31 215 MET A C 1
ATOM 1774 O O . MET A 1 215 ? -24.898 -10.824 -2.718 1.00 77.31 215 MET A O 1
ATOM 1778 N N . PHE A 1 216 ? -23.623 -9.665 -1.268 1.00 76.50 216 PHE A N 1
ATOM 1779 C CA . PHE A 1 216 ? -23.042 -8.773 -2.270 1.00 76.50 216 PHE A CA 1
ATOM 1780 C C . PHE A 1 216 ? -22.217 -9.540 -3.304 1.00 76.50 216 PHE A C 1
ATOM 1782 O O . PHE A 1 216 ? -22.440 -9.395 -4.506 1.00 76.50 216 PHE A O 1
ATOM 1789 N N . LEU A 1 217 ? -21.318 -10.417 -2.850 1.00 71.12 217 LEU A N 1
ATOM 1790 C CA . LEU A 1 217 ? -20.524 -11.265 -3.735 1.00 71.12 217 LEU A CA 1
ATOM 1791 C C . LEU A 1 217 ? -21.411 -12.226 -4.531 1.00 71.12 217 LEU A C 1
ATOM 1793 O O . LEU A 1 217 ? -21.209 -12.376 -5.728 1.00 71.12 217 LEU A O 1
ATOM 1797 N N . GLY A 1 218 ? -22.446 -12.810 -3.921 1.00 71.88 218 GLY A N 1
ATOM 1798 C CA . GLY A 1 218 ? -23.391 -13.669 -4.638 1.00 71.88 218 GLY A CA 1
ATOM 1799 C C . GLY A 1 218 ? -24.114 -12.959 -5.789 1.00 71.88 218 GLY A C 1
ATOM 1800 O O . GLY A 1 218 ? -24.382 -13.578 -6.817 1.00 71.88 218 GLY A O 1
ATOM 1801 N N . LYS A 1 219 ? -24.405 -11.659 -5.642 1.00 79.69 219 LYS A N 1
ATOM 1802 C CA . LYS A 1 219 ? -25.068 -10.853 -6.675 1.00 79.69 219 LYS A CA 1
ATOM 1803 C C . LYS A 1 219 ? -24.108 -10.345 -7.753 1.00 79.69 219 LYS A C 1
ATOM 1805 O O . LYS A 1 219 ? -24.446 -10.426 -8.932 1.00 79.69 219 LYS A O 1
ATOM 1810 N N . TYR A 1 220 ? -22.973 -9.774 -7.352 1.00 71.94 220 TYR A N 1
ATOM 1811 C CA . TYR A 1 220 ? -22.069 -9.034 -8.245 1.00 71.94 220 TYR A CA 1
ATOM 1812 C C . TYR A 1 220 ? -20.854 -9.837 -8.712 1.00 71.94 220 TYR A C 1
ATOM 1814 O O . TYR A 1 220 ? -20.245 -9.478 -9.711 1.00 71.94 220 TYR A O 1
ATOM 1822 N N . PHE A 1 221 ? -20.530 -10.933 -8.027 1.00 67.12 221 PHE A N 1
ATOM 1823 C CA . PHE A 1 221 ? -19.447 -11.855 -8.367 1.00 67.12 221 PHE A CA 1
ATOM 1824 C C . PHE A 1 221 ? -19.958 -13.306 -8.349 1.00 67.12 221 PHE A C 1
ATOM 1826 O O . PHE A 1 221 ? -19.459 -14.136 -7.580 1.00 67.12 221 PHE A O 1
ATOM 1833 N N . PRO A 1 222 ? -20.982 -13.636 -9.162 1.00 76.56 222 PRO A N 1
ATOM 1834 C CA . PRO A 1 222 ? -21.535 -14.982 -9.183 1.00 76.56 222 PRO A CA 1
ATOM 1835 C C . PRO A 1 222 ? -20.462 -16.006 -9.599 1.00 76.56 222 PRO A C 1
ATOM 1837 O O . PRO A 1 222 ? -19.536 -15.662 -10.343 1.00 76.56 222 PRO A O 1
ATOM 1840 N N . PRO A 1 223 ? -20.596 -17.288 -9.202 1.00 74.94 223 PRO A N 1
ATOM 1841 C CA . PRO A 1 223 ? -19.637 -18.330 -9.573 1.00 74.94 223 PRO A CA 1
ATOM 1842 C C . PRO A 1 223 ? -19.370 -18.421 -11.081 1.00 74.94 223 PRO A C 1
ATOM 1844 O O . PRO A 1 223 ? -18.248 -18.713 -11.482 1.00 74.94 223 PRO A O 1
ATOM 1847 N N . SER A 1 224 ? -20.369 -18.123 -11.920 1.00 79.75 224 SER A N 1
ATOM 1848 C CA . SER A 1 224 ? -20.223 -18.080 -13.379 1.00 79.75 224 SER A CA 1
ATOM 1849 C C . SER A 1 224 ? -19.216 -17.026 -13.845 1.00 79.75 224 SER A C 1
ATOM 1851 O O . SER A 1 224 ? -18.377 -17.338 -14.681 1.00 79.75 224 SER A O 1
ATOM 1853 N N . MET A 1 225 ? -19.245 -15.823 -13.265 1.00 77.06 225 MET A N 1
ATOM 1854 C CA . MET A 1 225 ? -18.306 -14.743 -13.582 1.00 77.06 225 MET A CA 1
ATOM 1855 C C . MET A 1 225 ? -16.892 -15.089 -13.108 1.00 77.06 225 MET A C 1
ATOM 1857 O O . MET A 1 225 ? -15.924 -14.860 -13.821 1.00 77.06 225 MET A O 1
ATOM 1861 N N . VAL A 1 226 ? -16.758 -15.708 -11.929 1.00 74.38 226 VAL A N 1
ATOM 1862 C CA . VAL A 1 226 ? -15.456 -16.197 -11.444 1.00 74.38 226 VAL A CA 1
ATOM 1863 C C . VAL A 1 226 ? -14.889 -17.268 -12.381 1.00 74.38 226 VAL A C 1
ATOM 1865 O O . VAL A 1 226 ? -13.695 -17.257 -12.677 1.00 74.38 226 VAL A O 1
ATOM 1868 N N . THR A 1 227 ? -15.727 -18.185 -12.867 1.00 81.50 227 THR A N 1
ATOM 1869 C CA . THR A 1 227 ? -15.322 -19.195 -13.855 1.00 81.50 227 THR A CA 1
ATOM 1870 C C . THR A 1 227 ? -14.937 -18.557 -15.189 1.00 81.50 227 THR A C 1
ATOM 1872 O O . THR A 1 227 ? -13.931 -18.952 -15.769 1.00 81.50 227 THR A O 1
ATOM 1875 N N . GLU A 1 228 ? -15.682 -17.559 -15.660 1.00 83.75 228 GLU A N 1
ATOM 1876 C CA . GLU A 1 228 ? -15.375 -16.819 -16.889 1.00 83.75 228 GLU A CA 1
ATOM 1877 C C . GLU A 1 228 ? -14.021 -16.108 -16.796 1.00 83.75 228 GLU A C 1
ATOM 1879 O O . GLU A 1 228 ? -13.156 -16.331 -17.638 1.00 83.75 228 GLU A O 1
ATOM 1884 N N . LEU A 1 229 ? -13.778 -15.366 -15.713 1.00 82.75 229 LEU A N 1
ATOM 1885 C CA . LEU A 1 229 ? -12.502 -14.692 -15.461 1.00 82.75 229 LEU A CA 1
ATOM 1886 C C . LEU A 1 229 ? -11.331 -15.681 -15.378 1.00 82.75 229 LEU A C 1
ATOM 1888 O O . LEU A 1 229 ? -10.267 -15.447 -15.950 1.00 82.75 229 LEU A O 1
ATOM 1892 N N . LYS A 1 230 ? -11.523 -16.830 -14.719 1.00 84.50 230 LYS A N 1
ATOM 1893 C CA . LYS A 1 230 ? -10.514 -17.901 -14.708 1.00 84.50 230 LYS A CA 1
ATOM 1894 C C . LYS A 1 230 ? -10.262 -18.458 -16.106 1.00 84.50 230 LYS A C 1
ATOM 1896 O O . LYS A 1 230 ? -9.110 -18.722 -16.437 1.00 84.50 230 LYS A O 1
ATOM 1901 N N . ASN A 1 231 ? -11.305 -18.615 -16.917 1.00 88.06 231 ASN A N 1
ATOM 1902 C CA . ASN A 1 231 ? -11.188 -19.085 -18.294 1.00 88.06 231 ASN A CA 1
ATOM 1903 C C . ASN A 1 231 ? -10.477 -18.075 -19.199 1.00 88.06 231 ASN A C 1
ATOM 1905 O O . ASN A 1 231 ? -9.736 -18.506 -20.080 1.00 88.06 231 ASN A O 1
ATOM 1909 N N . GLU A 1 232 ? -10.658 -16.768 -18.989 1.00 87.94 232 GLU A N 1
ATOM 1910 C CA . GLU A 1 232 ? -9.906 -15.731 -19.711 1.00 87.94 232 GLU A CA 1
ATOM 1911 C C . GLU A 1 232 ? -8.401 -15.846 -19.457 1.00 87.94 232 GLU A C 1
ATOM 1913 O O . GLU A 1 232 ? -7.602 -15.690 -20.382 1.00 87.94 232 GLU A O 1
ATOM 1918 N N . ILE A 1 233 ? -8.014 -16.152 -18.214 1.00 90.50 233 ILE A N 1
ATOM 1919 C CA . ILE A 1 233 ? -6.611 -16.340 -17.846 1.00 90.50 233 ILE A CA 1
ATOM 1920 C C . ILE A 1 233 ? -6.089 -17.658 -18.430 1.00 90.50 233 ILE A C 1
ATOM 1922 O O . ILE A 1 233 ? -5.095 -17.651 -19.149 1.00 90.50 233 ILE A O 1
ATOM 1926 N N . THR A 1 234 ? -6.748 -18.790 -18.160 1.00 90.62 234 THR A N 1
ATOM 1927 C CA . THR A 1 234 ? -6.242 -20.126 -18.535 1.00 90.62 234 THR A CA 1
ATOM 1928 C C . THR A 1 234 ? -6.263 -20.394 -20.036 1.00 90.62 234 THR A C 1
ATOM 1930 O O . THR A 1 234 ? -5.409 -21.126 -20.532 1.00 90.62 234 THR A O 1
ATOM 1933 N N . ASN A 1 235 ? -7.201 -19.792 -20.771 1.00 92.94 235 ASN A N 1
ATOM 1934 C CA . ASN A 1 235 ? -7.305 -19.916 -22.226 1.00 92.94 235 ASN A CA 1
ATOM 1935 C C . ASN A 1 235 ? -6.753 -18.691 -22.958 1.00 92.94 235 ASN A C 1
ATOM 1937 O O . ASN A 1 235 ? -7.133 -18.445 -24.107 1.00 92.94 235 ASN A O 1
ATOM 1941 N N . PHE A 1 236 ? -5.880 -17.914 -22.312 1.00 95.69 236 PHE A N 1
ATOM 1942 C CA . PHE A 1 236 ? -5.290 -16.735 -22.923 1.00 95.69 236 PHE A CA 1
ATOM 1943 C C . PHE A 1 236 ? -4.670 -17.069 -24.285 1.00 95.69 236 PHE A C 1
ATOM 1945 O O . PHE A 1 236 ? -3.887 -18.008 -24.433 1.00 95.69 236 PHE A O 1
ATOM 1952 N N . ARG A 1 237 ? -5.021 -16.266 -25.291 1.00 96.06 237 ARG A N 1
ATOM 1953 C CA . ARG A 1 237 ? -4.412 -16.291 -26.619 1.00 96.06 237 ARG A CA 1
ATOM 1954 C C . ARG A 1 237 ? -4.134 -14.871 -27.077 1.00 96.06 237 ARG A C 1
ATOM 1956 O O . ARG A 1 237 ? -4.976 -13.983 -26.910 1.00 96.06 237 ARG A O 1
ATOM 1963 N N . GLN A 1 238 ? -2.957 -14.668 -27.649 1.00 95.25 238 GLN A N 1
ATOM 1964 C CA . GLN A 1 238 ? -2.603 -13.439 -28.341 1.00 95.25 238 GLN A CA 1
ATOM 1965 C C . GLN A 1 238 ? -3.474 -13.285 -29.591 1.00 95.25 238 GLN A C 1
ATOM 1967 O O . GLN A 1 238 ? -3.716 -14.258 -30.311 1.00 95.25 238 GLN A O 1
ATOM 1972 N N . ARG A 1 239 ? -3.967 -12.069 -29.839 1.00 94.06 239 ARG A N 1
ATOM 1973 C CA . ARG A 1 239 ? -4.746 -11.761 -31.047 1.00 94.06 239 ARG A CA 1
ATOM 1974 C C . ARG A 1 239 ? -3.806 -11.586 -32.257 1.00 94.06 239 ARG A C 1
ATOM 1976 O O . ARG A 1 239 ? -2.647 -11.237 -32.053 1.00 94.06 239 ARG A O 1
ATOM 1983 N N . PRO A 1 240 ? -4.270 -11.809 -33.503 1.00 86.06 240 PRO A N 1
ATOM 1984 C CA . PRO A 1 240 ? -3.407 -11.769 -34.692 1.00 86.06 240 PRO A CA 1
ATOM 1985 C C . PRO A 1 240 ? -2.621 -10.463 -34.885 1.00 86.06 240 PRO A C 1
ATOM 1987 O O . PRO A 1 240 ? -1.449 -10.520 -35.243 1.00 86.06 240 PRO A O 1
ATOM 1990 N N . ASP A 1 241 ? -3.240 -9.319 -34.584 1.00 88.69 241 ASP A N 1
ATOM 1991 C CA . ASP A 1 241 ? -2.655 -7.981 -34.775 1.00 88.69 241 ASP A CA 1
ATOM 1992 C C . ASP A 1 241 ? -2.127 -7.361 -33.471 1.00 88.69 241 ASP A C 1
ATOM 1994 O O . ASP A 1 241 ? -1.814 -6.177 -33.418 1.00 88.69 241 ASP A O 1
ATOM 1998 N N . GLU A 1 242 ? -2.065 -8.142 -32.393 1.00 91.94 242 GLU A N 1
ATOM 1999 C CA . GLU A 1 242 ? -1.679 -7.648 -31.076 1.00 91.94 242 GLU A CA 1
ATOM 2000 C C . GLU A 1 242 ? -0.178 -7.814 -30.849 1.00 91.94 242 GLU A C 1
ATOM 2002 O O . GLU A 1 242 ? 0.372 -8.918 -30.944 1.00 91.94 242 GLU A O 1
ATOM 2007 N N . SER A 1 243 ? 0.486 -6.715 -30.498 1.00 90.19 243 SER A N 1
ATOM 2008 C CA . SER A 1 243 ? 1.901 -6.723 -30.135 1.00 90.19 243 SER A CA 1
ATOM 2009 C C . SER A 1 243 ? 2.165 -7.529 -28.859 1.00 90.19 243 SER A C 1
ATOM 2011 O O . SER A 1 243 ? 1.264 -7.827 -28.070 1.00 90.19 243 SER A O 1
ATOM 2013 N N . LEU A 1 244 ? 3.429 -7.884 -28.614 1.00 89.06 244 LEU A N 1
ATOM 2014 C CA . LEU A 1 244 ? 3.808 -8.547 -27.363 1.00 89.06 244 LEU A CA 1
ATOM 2015 C C . LEU A 1 244 ? 3.509 -7.678 -26.125 1.00 89.06 244 LEU A C 1
ATOM 2017 O O . LEU A 1 244 ? 3.110 -8.215 -25.091 1.00 89.06 244 LEU A O 1
ATOM 2021 N N . PHE A 1 245 ? 3.675 -6.354 -26.234 1.00 89.06 245 PHE A N 1
ATOM 2022 C CA . PHE A 1 245 ? 3.359 -5.402 -25.164 1.00 89.06 245 PHE A CA 1
ATOM 2023 C C . PHE A 1 245 ? 1.867 -5.426 -24.824 1.00 89.06 245 PHE A C 1
ATOM 2025 O O . PHE A 1 245 ? 1.497 -5.665 -23.676 1.00 89.06 245 PHE A O 1
ATOM 2032 N N . GLU A 1 246 ? 1.006 -5.250 -25.827 1.00 88.06 246 GLU A N 1
ATOM 2033 C CA . GLU A 1 246 ? -0.448 -5.223 -25.639 1.00 88.06 246 GLU A CA 1
ATOM 2034 C C . GLU A 1 246 ? -0.974 -6.557 -25.099 1.00 88.06 246 GLU A C 1
ATOM 2036 O O . GLU A 1 246 ? -1.781 -6.572 -24.167 1.00 88.06 246 GLU A O 1
ATOM 2041 N N . ALA A 1 247 ? -0.454 -7.678 -25.612 1.00 93.12 247 ALA A N 1
ATOM 2042 C CA . ALA A 1 247 ? -0.791 -9.008 -25.118 1.00 93.12 247 ALA A CA 1
ATOM 2043 C C . ALA A 1 247 ? -0.419 -9.172 -23.636 1.00 93.12 247 ALA A C 1
ATOM 2045 O O . ALA A 1 247 ? -1.201 -9.725 -22.859 1.00 93.12 247 ALA A O 1
ATOM 2046 N N . TRP A 1 248 ? 0.753 -8.680 -23.226 1.00 92.56 248 TRP A N 1
ATOM 2047 C CA . TRP A 1 248 ? 1.201 -8.745 -21.836 1.00 92.56 248 TRP A CA 1
ATOM 2048 C C . TRP A 1 248 ? 0.366 -7.863 -20.904 1.00 92.56 248 TRP A C 1
ATOM 2050 O O . TRP A 1 248 ? -0.069 -8.329 -19.849 1.00 92.56 248 TRP A O 1
ATOM 2060 N N . GLU A 1 249 ? 0.085 -6.616 -21.292 1.00 88.25 249 GLU A N 1
ATOM 2061 C CA . GLU A 1 249 ? -0.775 -5.718 -20.512 1.00 88.25 249 GLU A CA 1
ATOM 2062 C C . GLU A 1 249 ? -2.190 -6.286 -20.363 1.00 88.25 249 GLU A C 1
ATOM 2064 O O . GLU A 1 249 ? -2.739 -6.307 -19.258 1.00 88.25 249 GLU A O 1
ATOM 2069 N N . ARG A 1 250 ? -2.759 -6.834 -21.444 1.00 94.00 250 ARG A N 1
ATOM 2070 C CA . ARG A 1 250 ? -4.074 -7.481 -21.404 1.00 94.00 250 ARG A CA 1
ATOM 2071 C C . ARG A 1 250 ? -4.082 -8.698 -20.487 1.00 94.00 250 ARG A C 1
ATOM 2073 O O . ARG A 1 250 ? -5.037 -8.881 -19.736 1.00 94.00 250 ARG A O 1
ATOM 2080 N N . TYR A 1 251 ? -3.033 -9.516 -20.523 1.00 92.69 251 TYR A N 1
ATOM 2081 C CA . TYR A 1 251 ? -2.937 -10.691 -19.664 1.00 92.69 251 TYR A CA 1
ATOM 2082 C C . TYR A 1 251 ? -2.856 -10.325 -18.176 1.00 92.69 251 TYR A C 1
ATOM 2084 O O . TYR A 1 251 ? -3.586 -10.897 -17.365 1.00 92.69 251 TYR A O 1
ATOM 2092 N N . LYS A 1 252 ? -2.037 -9.326 -17.813 1.00 87.62 252 LYS A N 1
ATOM 2093 C CA . LYS A 1 252 ? -1.978 -8.805 -16.435 1.00 87.62 252 LYS A CA 1
ATOM 2094 C C . LYS A 1 252 ? -3.339 -8.295 -15.969 1.00 87.62 252 LYS A C 1
ATOM 2096 O O . LYS A 1 252 ? -3.779 -8.638 -14.877 1.00 87.62 252 LYS A O 1
ATOM 2101 N N . LEU A 1 253 ? -4.039 -7.554 -16.829 1.00 86.31 253 LEU A N 1
ATOM 2102 C CA . LEU A 1 253 ? -5.370 -7.044 -16.520 1.00 86.31 253 LEU A CA 1
ATOM 2103 C C . LEU A 1 253 ? -6.386 -8.172 -16.261 1.00 86.31 253 LEU A C 1
ATOM 2105 O O . LEU A 1 253 ? -7.215 -8.043 -15.363 1.00 86.31 253 LEU A O 1
ATOM 2109 N N . SER A 1 254 ? -6.326 -9.281 -17.006 1.00 85.06 254 SER A N 1
ATOM 2110 C CA . SER A 1 254 ? -7.171 -10.459 -16.745 1.00 85.06 254 SER A CA 1
ATOM 2111 C C . SER A 1 254 ? -6.872 -11.099 -15.383 1.00 85.06 254 SER A C 1
ATOM 2113 O O . SER A 1 254 ? -7.804 -11.493 -14.684 1.00 85.06 254 SER A O 1
ATOM 2115 N N . ILE A 1 255 ? -5.602 -11.153 -14.968 1.00 83.44 255 ILE A N 1
ATOM 2116 C CA . ILE A 1 255 ? -5.209 -11.647 -13.637 1.00 83.44 255 ILE A CA 1
ATOM 2117 C C . ILE A 1 255 ? -5.746 -10.725 -12.535 1.00 83.44 255 ILE A C 1
ATOM 2119 O O . ILE A 1 255 ? -6.383 -11.207 -11.597 1.00 83.44 255 ILE A O 1
ATOM 2123 N N . ASP A 1 256 ? -5.570 -9.409 -12.680 1.00 79.75 256 ASP A N 1
ATOM 2124 C CA . ASP A 1 256 ? -6.015 -8.411 -11.697 1.00 79.75 256 ASP A CA 1
ATOM 2125 C C . ASP A 1 256 ? -7.542 -8.402 -11.510 1.00 79.75 256 ASP A C 1
ATOM 2127 O O . ASP A 1 256 ? -8.047 -8.131 -10.418 1.00 79.75 256 ASP A O 1
ATOM 2131 N N . ARG A 1 257 ? -8.299 -8.739 -12.563 1.00 75.25 257 ARG A N 1
ATOM 2132 C CA . ARG A 1 257 ? -9.768 -8.834 -12.522 1.00 75.25 257 ARG A CA 1
ATOM 2133 C C . ARG A 1 257 ? -10.291 -10.071 -11.795 1.00 75.25 257 ARG A C 1
ATOM 2135 O O . ARG A 1 257 ? -11.464 -10.076 -11.431 1.00 75.25 257 ARG A O 1
ATOM 2142 N N . CYS A 1 258 ? -9.470 -11.100 -11.579 1.00 73.62 258 CYS A N 1
ATOM 2143 C CA . CYS A 1 258 ? -9.882 -12.354 -10.950 1.00 73.62 258 CYS A CA 1
ATOM 2144 C C . CYS A 1 258 ? -9.336 -12.475 -9.513 1.00 73.62 258 CYS A C 1
ATOM 2146 O O . CYS A 1 258 ? -8.350 -13.189 -9.286 1.00 73.62 258 CYS A O 1
ATOM 2148 N N . PRO A 1 259 ? -9.973 -11.849 -8.503 1.00 60.06 259 PRO A N 1
ATOM 2149 C CA . PRO A 1 259 ? -9.565 -12.041 -7.115 1.00 60.06 259 PRO A CA 1
ATOM 2150 C C . PRO A 1 259 ? -9.625 -13.534 -6.747 1.00 60.06 259 PRO A C 1
ATOM 2152 O O . PRO A 1 259 ? -10.548 -14.248 -7.139 1.00 60.06 259 PRO A O 1
ATOM 2155 N N . ASN A 1 260 ? -8.633 -14.024 -5.995 1.00 63.31 260 ASN A N 1
ATOM 2156 C CA . ASN A 1 260 ? -8.505 -15.435 -5.585 1.00 63.31 260 ASN A CA 1
ATOM 2157 C C . ASN A 1 260 ? -8.307 -16.443 -6.742 1.00 63.31 260 ASN A C 1
ATOM 2159 O O . ASN A 1 260 ? -8.741 -17.597 -6.658 1.00 63.31 260 ASN A O 1
ATOM 2163 N N . HIS A 1 261 ? -7.635 -16.042 -7.829 1.00 72.38 261 HIS A N 1
ATOM 2164 C CA . HIS A 1 261 ? -7.272 -16.951 -8.927 1.00 72.38 261 HIS A CA 1
ATOM 2165 C C . HIS A 1 261 ? -6.328 -18.098 -8.492 1.00 72.38 261 HIS A C 1
ATOM 2167 O O . HIS A 1 261 ? -6.319 -19.146 -9.133 1.00 72.38 261 HIS A O 1
ATOM 2173 N N . ASN A 1 262 ? -5.567 -17.935 -7.398 1.00 76.12 262 ASN A N 1
ATOM 2174 C CA . ASN A 1 262 ? -4.683 -18.947 -6.786 1.00 76.12 262 ASN A CA 1
ATOM 2175 C C . ASN A 1 262 ? -3.646 -19.581 -7.740 1.00 76.12 262 ASN A C 1
ATOM 2177 O O . ASN A 1 262 ? -3.161 -20.685 -7.496 1.00 76.12 262 ASN A O 1
ATOM 2181 N N . MET A 1 263 ? -3.287 -18.893 -8.828 1.00 80.38 263 MET A N 1
ATOM 2182 C CA . MET A 1 263 ? -2.304 -19.391 -9.797 1.00 80.38 263 MET A CA 1
ATOM 2183 C C . MET A 1 263 ? -0.886 -19.042 -9.360 1.00 80.38 263 MET A C 1
ATOM 2185 O O . MET A 1 263 ? -0.578 -17.873 -9.117 1.00 80.38 263 MET A O 1
ATOM 2189 N N . LEU A 1 264 ? -0.008 -20.044 -9.343 1.00 83.94 264 LEU A N 1
ATOM 2190 C CA . LEU A 1 264 ? 1.415 -19.838 -9.093 1.00 83.94 264 LEU A CA 1
ATOM 2191 C C . LEU A 1 264 ? 2.044 -18.989 -10.214 1.00 83.94 264 LEU A C 1
ATOM 2193 O O . LEU A 1 264 ? 1.644 -19.135 -11.372 1.00 83.94 264 LEU A O 1
ATOM 2197 N N . PRO A 1 265 ? 3.070 -18.167 -9.919 1.00 83.00 265 PRO A N 1
ATOM 2198 C CA . PRO A 1 265 ? 3.775 -17.376 -10.934 1.00 83.00 265 PRO A CA 1
ATOM 2199 C C . PRO A 1 265 ? 4.281 -18.214 -12.120 1.00 83.00 265 PRO A C 1
ATOM 2201 O O . PRO A 1 265 ? 4.186 -17.794 -13.269 1.00 83.00 265 PRO A O 1
ATOM 2204 N N . VAL A 1 266 ? 4.736 -19.445 -11.857 1.00 84.75 266 VAL A N 1
ATOM 2205 C CA . VAL A 1 266 ? 5.142 -20.413 -12.895 1.00 84.75 266 VAL A CA 1
ATOM 2206 C C . VAL A 1 266 ? 3.994 -20.694 -13.870 1.00 84.75 266 VAL A C 1
ATOM 2208 O O . VAL A 1 266 ? 4.184 -20.657 -15.081 1.00 84.75 266 VAL A O 1
ATOM 2211 N N . THR A 1 267 ? 2.793 -20.956 -13.347 1.00 88.62 267 THR A N 1
ATOM 2212 C CA . THR A 1 267 ? 1.599 -21.252 -14.148 1.00 88.62 267 THR A CA 1
ATOM 2213 C C . THR A 1 267 ? 1.158 -20.034 -14.951 1.00 88.62 267 THR A C 1
ATOM 2215 O O . THR A 1 267 ? 0.727 -20.182 -16.092 1.00 88.62 267 THR A O 1
ATOM 2218 N N . GLN A 1 268 ? 1.289 -18.830 -14.387 1.00 90.25 268 GLN A N 1
ATOM 2219 C CA . GLN A 1 268 ? 0.965 -17.590 -15.091 1.00 90.25 268 GLN A CA 1
ATOM 2220 C C . GLN A 1 268 ? 1.880 -17.386 -16.306 1.00 90.25 268 GLN A C 1
ATOM 2222 O O . GLN A 1 268 ? 1.377 -17.115 -17.395 1.00 90.25 268 GLN A O 1
ATOM 2227 N N . ILE A 1 269 ? 3.194 -17.577 -16.137 1.00 91.62 269 ILE A N 1
ATOM 2228 C CA . ILE A 1 269 ? 4.183 -17.477 -17.220 1.00 91.62 269 ILE A CA 1
ATOM 2229 C C . ILE A 1 269 ? 3.971 -18.558 -18.281 1.00 91.62 269 ILE A C 1
ATOM 2231 O O . ILE A 1 269 ? 3.986 -18.252 -19.470 1.00 91.62 269 ILE A O 1
ATOM 2235 N N . ASP A 1 270 ? 3.746 -19.806 -17.867 1.00 91.62 270 ASP A N 1
ATOM 2236 C CA . ASP A 1 270 ? 3.496 -20.921 -18.786 1.00 91.62 270 ASP A CA 1
ATOM 2237 C C . ASP A 1 270 ? 2.250 -20.680 -19.647 1.00 91.62 270 ASP A C 1
ATOM 2239 O O . ASP A 1 270 ? 2.289 -20.846 -20.866 1.00 91.62 270 ASP A O 1
ATOM 2243 N N . THR A 1 271 ? 1.166 -20.223 -19.019 1.00 93.81 271 THR A N 1
ATOM 2244 C CA . THR A 1 271 ? -0.098 -19.922 -19.699 1.00 93.81 271 THR A CA 1
ATOM 2245 C C . THR A 1 271 ? 0.071 -18.773 -20.691 1.00 93.81 271 THR A C 1
ATOM 2247 O O . THR A 1 271 ? -0.314 -18.908 -21.852 1.00 93.81 271 THR A O 1
ATOM 2250 N N . PHE A 1 272 ? 0.725 -17.680 -20.278 1.00 94.50 272 PHE A N 1
ATOM 2251 C CA . PHE A 1 272 ? 1.026 -16.561 -21.171 1.00 94.50 272 PHE A CA 1
ATOM 2252 C C . PHE A 1 272 ? 1.863 -17.014 -22.366 1.00 94.50 272 PHE A C 1
ATOM 2254 O O . PHE A 1 272 ? 1.468 -16.811 -23.510 1.00 94.50 272 PHE A O 1
ATOM 2261 N N . TYR A 1 273 ? 2.984 -17.694 -22.105 1.00 93.88 273 TYR A N 1
ATOM 2262 C CA 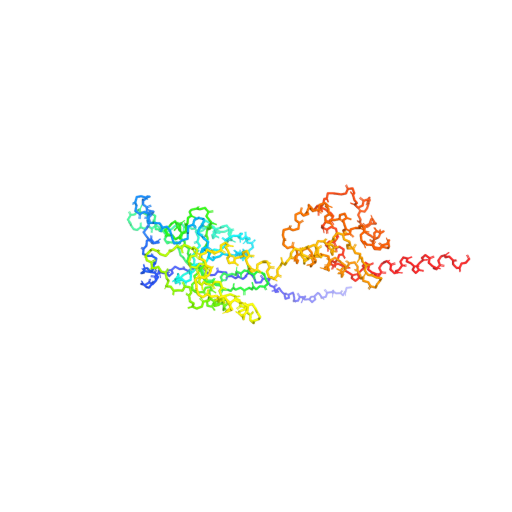. TYR A 1 273 ? 3.909 -18.150 -23.136 1.00 93.88 273 TYR A CA 1
ATOM 2263 C C . TYR A 1 273 ? 3.237 -19.092 -24.140 1.00 93.88 273 TYR A C 1
ATOM 2265 O O . TYR A 1 273 ? 3.438 -18.946 -25.344 1.00 93.88 273 TYR A O 1
ATOM 2273 N N . LYS A 1 274 ? 2.402 -20.032 -23.677 1.00 94.25 274 LYS A N 1
ATOM 2274 C CA . LYS A 1 274 ? 1.630 -20.934 -24.550 1.00 94.25 274 LYS A CA 1
ATOM 2275 C C . LYS A 1 274 ? 0.562 -20.210 -25.368 1.00 94.25 274 LYS A C 1
ATOM 2277 O O . LYS A 1 274 ? 0.253 -20.666 -26.467 1.00 94.25 274 LYS A O 1
ATOM 2282 N N . GLY A 1 275 ? 0.021 -19.111 -24.849 1.00 95.31 275 GLY A N 1
ATOM 2283 C CA . GLY A 1 275 ? -0.961 -18.273 -25.531 1.00 95.31 275 GLY A CA 1
ATOM 2284 C C . GLY A 1 275 ? -0.384 -17.359 -26.615 1.00 95.31 275 GLY A C 1
ATOM 2285 O O . GLY A 1 275 ? -1.151 -16.820 -27.412 1.00 95.31 275 GLY A O 1
ATOM 2286 N N . LEU A 1 276 ? 0.938 -17.171 -26.673 1.00 95.44 276 LEU A N 1
ATOM 2287 C CA . LEU A 1 276 ? 1.584 -16.310 -27.664 1.00 95.44 276 LEU A CA 1
ATOM 2288 C C . LEU A 1 276 ? 1.638 -16.943 -29.059 1.00 95.44 276 LEU A C 1
ATOM 2290 O O . LEU A 1 276 ? 1.717 -18.162 -29.233 1.00 95.44 276 LEU A O 1
ATOM 2294 N N . THR A 1 277 ? 1.683 -16.081 -30.073 1.00 94.44 277 THR A N 1
ATOM 2295 C CA . THR A 1 277 ? 1.987 -16.481 -31.454 1.00 94.44 277 THR A CA 1
ATOM 2296 C C . THR A 1 277 ? 3.389 -17.094 -31.559 1.00 94.44 277 THR A C 1
ATOM 2298 O O . THR A 1 277 ? 4.275 -16.802 -30.752 1.00 94.44 277 THR A O 1
ATOM 2301 N N . SER A 1 278 ? 3.625 -17.936 -32.578 1.00 91.31 278 SER A N 1
ATOM 2302 C CA . SER A 1 278 ? 4.952 -18.543 -32.789 1.00 91.31 278 SER A CA 1
ATOM 2303 C C . SER A 1 278 ? 6.049 -17.484 -32.884 1.00 91.31 278 SER A C 1
ATOM 2305 O O . SER A 1 278 ? 7.046 -17.585 -32.180 1.00 91.31 278 SER A O 1
ATOM 2307 N N . ARG A 1 279 ? 5.790 -16.415 -33.647 1.00 89.56 279 ARG A N 1
ATOM 2308 C CA . ARG A 1 279 ? 6.708 -15.289 -33.837 1.00 89.56 279 ARG A CA 1
ATOM 2309 C C . ARG A 1 279 ? 7.173 -14.692 -32.508 1.00 89.56 279 ARG A C 1
ATOM 2311 O O . ARG A 1 279 ? 8.371 -14.623 -32.263 1.00 89.56 279 ARG A O 1
ATOM 2318 N N . HIS A 1 280 ? 6.250 -14.325 -31.618 1.00 91.31 280 HIS A N 1
ATOM 2319 C CA . HIS A 1 280 ? 6.627 -13.734 -30.331 1.00 91.31 280 HIS A CA 1
ATOM 2320 C C . HIS A 1 280 ? 7.294 -14.735 -29.377 1.00 91.31 280 HIS A C 1
ATOM 2322 O O . HIS A 1 280 ? 8.166 -14.343 -28.601 1.00 91.31 280 HIS A O 1
ATOM 2328 N N . ARG A 1 281 ? 6.961 -16.033 -29.451 1.00 92.25 281 ARG A N 1
ATOM 2329 C CA . ARG A 1 281 ? 7.694 -17.066 -28.695 1.00 92.25 281 ARG A CA 1
ATOM 2330 C C . ARG A 1 281 ? 9.144 -17.190 -29.156 1.00 92.25 281 ARG A C 1
ATOM 2332 O O . ARG A 1 281 ? 10.026 -17.342 -28.310 1.00 92.25 281 ARG A O 1
ATOM 2339 N N . ASP A 1 282 ? 9.389 -17.095 -30.459 1.00 89.50 282 ASP A N 1
ATOM 2340 C CA . ASP A 1 282 ? 10.734 -17.139 -31.034 1.00 89.50 282 ASP A CA 1
ATOM 2341 C C . ASP A 1 282 ? 11.542 -15.901 -30.633 1.00 89.50 282 ASP A C 1
ATOM 2343 O O . ASP A 1 282 ? 12.684 -16.034 -30.190 1.00 89.50 282 ASP A O 1
ATOM 2347 N N . THR A 1 283 ? 10.928 -14.711 -30.656 1.00 89.06 283 THR A N 1
ATOM 2348 C CA . THR A 1 283 ? 11.551 -13.472 -30.158 1.00 89.06 283 THR A CA 1
ATOM 2349 C C . THR A 1 283 ? 11.939 -13.586 -28.682 1.00 89.06 283 THR A C 1
ATOM 2351 O O . THR A 1 283 ? 13.062 -13.243 -28.312 1.00 89.06 283 THR A O 1
ATOM 2354 N N . ILE A 1 284 ? 11.051 -14.116 -27.833 1.00 90.38 284 ILE A N 1
ATOM 2355 C CA . ILE A 1 284 ? 11.332 -14.309 -26.402 1.00 90.38 284 ILE A CA 1
ATOM 2356 C C . ILE A 1 284 ? 12.460 -15.326 -26.189 1.00 90.38 284 ILE A C 1
ATOM 2358 O O . ILE A 1 284 ? 13.347 -15.099 -25.367 1.00 90.38 284 ILE A O 1
ATOM 2362 N N . ASN A 1 285 ? 12.464 -16.439 -26.927 1.00 90.12 285 ASN A N 1
ATOM 2363 C CA . ASN A 1 285 ? 13.529 -17.441 -26.834 1.00 90.12 285 ASN A CA 1
ATOM 2364 C C . ASN A 1 285 ? 14.890 -16.883 -27.278 1.00 90.12 285 ASN A C 1
ATOM 2366 O O . ASN A 1 285 ? 15.900 -17.165 -26.631 1.00 90.12 285 ASN A O 1
ATOM 2370 N N . ALA A 1 286 ? 14.917 -16.076 -28.342 1.00 87.88 286 ALA A N 1
ATOM 2371 C CA . ALA A 1 286 ? 16.129 -15.412 -28.812 1.00 87.88 286 ALA A CA 1
ATOM 2372 C C . ALA A 1 286 ? 16.668 -14.432 -27.758 1.00 87.88 286 ALA A C 1
ATOM 2374 O O . ALA A 1 286 ? 17.841 -14.509 -27.393 1.00 87.88 286 ALA A O 1
ATOM 2375 N N . ALA A 1 287 ? 15.801 -13.583 -27.194 1.00 86.25 287 ALA A N 1
ATOM 2376 C CA . ALA A 1 287 ? 16.165 -12.648 -26.129 1.00 86.25 287 ALA A CA 1
ATOM 2377 C C . ALA A 1 287 ? 16.626 -13.364 -24.846 1.00 86.25 287 ALA A C 1
ATOM 2379 O O . ALA A 1 287 ? 17.512 -12.893 -24.134 1.00 86.25 287 ALA A O 1
ATOM 2380 N N . ALA A 1 288 ? 16.065 -14.539 -24.558 1.00 86.38 288 ALA A N 1
ATOM 2381 C CA . ALA A 1 288 ? 16.464 -15.343 -23.415 1.00 86.38 288 ALA A CA 1
ATOM 2382 C C . ALA A 1 288 ? 17.858 -15.982 -23.576 1.00 86.38 288 ALA A C 1
ATOM 2384 O O . ALA A 1 288 ? 18.406 -16.430 -22.565 1.00 86.38 288 ALA A O 1
ATOM 2385 N N . GLY A 1 289 ? 18.423 -16.073 -24.790 1.00 81.56 289 GLY A N 1
ATOM 2386 C CA . GLY A 1 289 ? 19.718 -16.718 -25.083 1.00 81.56 289 GLY A CA 1
ATOM 2387 C C . GLY A 1 289 ? 19.771 -18.231 -24.800 1.00 81.56 289 GLY A C 1
ATOM 2388 O O . GLY A 1 289 ? 20.810 -18.869 -24.938 1.00 81.56 289 GLY A O 1
ATOM 2389 N N . ARG A 1 290 ? 18.650 -18.804 -24.356 1.00 78.81 290 ARG A N 1
ATOM 2390 C CA . ARG A 1 290 ? 18.389 -20.213 -24.035 1.00 78.81 290 ARG A CA 1
ATOM 2391 C C . ARG A 1 290 ? 16.874 -20.408 -24.028 1.00 78.81 290 ARG A C 1
ATOM 2393 O O . ARG A 1 290 ? 16.135 -19.430 -24.047 1.00 78.81 290 ARG A O 1
ATOM 2400 N N . THR A 1 291 ? 16.393 -21.648 -23.935 1.00 85.31 291 THR A N 1
ATOM 2401 C CA . THR A 1 291 ? 14.949 -21.917 -23.821 1.00 85.31 291 THR A CA 1
ATOM 2402 C C . THR A 1 291 ? 14.334 -21.097 -22.681 1.00 85.31 291 THR A C 1
ATOM 2404 O O . THR A 1 291 ? 14.706 -21.292 -21.522 1.00 85.31 291 THR A O 1
ATOM 2407 N N . PHE A 1 292 ? 13.391 -20.207 -23.006 1.00 87.19 292 PHE A N 1
ATOM 2408 C CA . PHE A 1 292 ? 12.756 -19.296 -22.049 1.00 87.19 292 PHE A CA 1
ATOM 2409 C C . PHE A 1 292 ? 12.182 -20.042 -20.840 1.00 87.19 292 PHE A C 1
ATOM 2411 O O . PHE A 1 292 ? 12.496 -19.726 -19.697 1.00 87.19 292 PHE A O 1
ATOM 2418 N N . MET A 1 293 ? 11.466 -21.138 -21.102 1.00 86.94 293 MET A N 1
ATOM 2419 C CA . MET A 1 293 ? 10.828 -21.982 -20.085 1.00 86.94 293 MET A CA 1
ATOM 2420 C C . MET A 1 293 ? 11.802 -22.726 -19.149 1.00 86.94 293 MET A C 1
ATOM 2422 O O . MET A 1 293 ? 11.357 -23.380 -18.213 1.00 86.94 293 MET A O 1
ATOM 2426 N N . LYS A 1 294 ? 13.123 -22.654 -19.377 1.00 85.12 294 LYS A N 1
ATOM 2427 C CA . LYS A 1 294 ? 14.146 -23.207 -18.465 1.00 85.12 294 LYS A CA 1
ATOM 2428 C C . LYS A 1 294 ? 14.652 -22.188 -17.434 1.00 85.12 294 LYS A C 1
ATOM 2430 O O . LYS A 1 294 ? 15.493 -22.538 -16.607 1.00 85.12 294 LYS A O 1
ATOM 2435 N N . ARG A 1 295 ? 14.212 -20.928 -17.506 1.00 84.56 295 ARG A N 1
ATOM 2436 C CA . ARG A 1 295 ? 14.580 -19.870 -16.553 1.00 84.56 295 ARG A CA 1
ATOM 2437 C C . ARG A 1 295 ? 13.703 -19.912 -15.302 1.00 84.56 295 ARG A C 1
ATOM 2439 O O . ARG A 1 295 ? 12.640 -20.530 -15.288 1.00 84.56 295 ARG A O 1
ATOM 2446 N N . ARG A 1 296 ? 14.169 -19.254 -14.237 1.00 85.81 296 ARG A N 1
ATOM 2447 C CA . ARG A 1 296 ? 13.362 -19.049 -13.028 1.00 85.81 296 ARG A CA 1
ATOM 2448 C C . ARG A 1 296 ? 12.185 -18.112 -13.342 1.00 85.81 296 ARG A C 1
ATOM 2450 O O . ARG A 1 296 ? 12.362 -17.217 -14.168 1.00 85.81 296 ARG A O 1
ATOM 2457 N N . PRO A 1 297 ? 11.012 -18.274 -12.705 1.00 79.75 297 PRO A N 1
ATOM 2458 C CA . PRO A 1 297 ? 9.839 -17.442 -12.982 1.00 79.75 297 PRO A CA 1
ATOM 2459 C C . PRO A 1 297 ? 10.119 -15.943 -12.877 1.00 79.75 297 PRO A C 1
ATOM 2461 O O . PRO A 1 297 ? 9.654 -15.183 -13.718 1.00 79.75 297 PRO A O 1
ATOM 2464 N N . GLU A 1 298 ? 10.926 -15.525 -11.903 1.00 84.50 298 GLU A N 1
ATOM 2465 C CA . GLU A 1 298 ? 11.303 -14.124 -11.697 1.00 84.50 298 GLU A CA 1
ATOM 2466 C C . GLU A 1 298 ? 12.090 -13.579 -12.898 1.00 84.50 298 GLU A C 1
ATOM 2468 O O . GLU A 1 298 ? 11.751 -12.527 -13.434 1.00 84.50 298 GLU A O 1
ATOM 2473 N N . GLU A 1 299 ? 13.062 -14.349 -13.404 1.00 86.12 299 GLU A N 1
ATOM 2474 C CA . GLU A 1 299 ? 13.816 -13.995 -14.616 1.00 8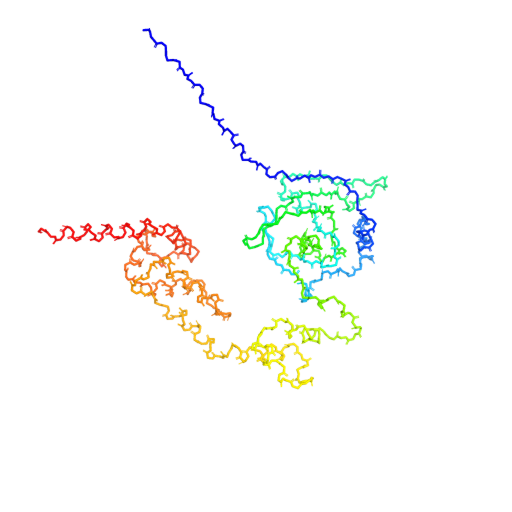6.12 299 GLU A CA 1
ATOM 2475 C C . GLU A 1 299 ? 12.909 -13.910 -15.852 1.00 86.12 299 GLU A C 1
ATOM 2477 O O . GLU A 1 299 ? 13.148 -13.097 -16.743 1.00 86.12 299 GLU A O 1
ATOM 2482 N N . CYS A 1 300 ? 11.880 -14.761 -15.930 1.00 87.56 300 CYS A N 1
ATOM 2483 C CA . CYS A 1 300 ? 10.907 -14.735 -17.018 1.00 87.56 300 CYS A CA 1
ATOM 2484 C C . CYS A 1 300 ? 10.058 -13.458 -16.988 1.00 87.56 300 CYS A C 1
ATOM 2486 O O . CYS A 1 300 ? 9.865 -12.837 -18.033 1.00 87.56 300 CYS A O 1
ATOM 2488 N N . TYR A 1 301 ? 9.582 -13.054 -15.804 1.00 86.38 301 TYR A N 1
ATOM 2489 C CA . TYR A 1 301 ? 8.857 -11.794 -15.617 1.00 86.38 301 TYR A CA 1
ATOM 2490 C C . TYR A 1 301 ? 9.720 -10.592 -15.992 1.00 86.38 301 TYR A C 1
ATOM 2492 O O . TYR A 1 301 ? 9.263 -9.731 -16.745 1.00 86.38 301 TYR A O 1
ATOM 2500 N N . ASP A 1 302 ? 10.963 -10.548 -15.510 1.00 87.00 302 ASP A N 1
ATOM 2501 C CA . ASP A 1 302 ? 11.886 -9.451 -15.802 1.00 87.00 302 ASP A CA 1
ATOM 2502 C C . ASP A 1 302 ? 12.201 -9.367 -17.297 1.00 87.00 302 ASP A C 1
ATOM 2504 O O . ASP A 1 302 ? 12.198 -8.277 -17.869 1.00 87.00 302 ASP A O 1
ATOM 2508 N N . LEU A 1 303 ? 12.408 -10.508 -17.963 1.00 88.81 303 LEU A N 1
ATOM 2509 C CA . LEU A 1 303 ? 12.657 -10.539 -19.402 1.00 88.81 303 LEU A CA 1
ATOM 2510 C C . LEU A 1 303 ? 11.455 -10.025 -20.201 1.00 88.81 303 LEU A C 1
ATOM 2512 O O . LEU A 1 303 ? 11.634 -9.156 -21.052 1.00 88.81 303 LEU A O 1
ATOM 2516 N N . ILE A 1 304 ? 10.243 -10.520 -19.916 1.00 87.88 304 ILE A N 1
ATOM 2517 C CA . ILE A 1 304 ? 9.025 -10.045 -20.588 1.00 87.88 304 ILE A CA 1
ATOM 2518 C C . ILE A 1 304 ? 8.869 -8.543 -20.351 1.00 87.88 304 ILE A C 1
ATOM 2520 O O . ILE A 1 304 ? 8.711 -7.791 -21.307 1.00 87.88 304 ILE A O 1
ATOM 2524 N N . LYS A 1 305 ? 9.002 -8.089 -19.100 1.00 85.38 305 LYS A N 1
ATOM 2525 C CA . LYS A 1 305 ? 8.901 -6.672 -18.740 1.00 85.38 305 LYS A CA 1
ATOM 2526 C C . LYS A 1 305 ? 9.898 -5.813 -19.520 1.00 85.38 305 LYS A C 1
ATOM 2528 O O . LYS A 1 305 ? 9.496 -4.806 -20.099 1.00 85.38 305 LYS A O 1
ATOM 2533 N N . ASN A 1 306 ? 11.161 -6.226 -19.594 1.00 85.44 306 ASN A N 1
ATOM 2534 C CA . ASN A 1 306 ? 12.193 -5.514 -20.348 1.00 85.44 306 ASN A CA 1
ATOM 2535 C C . ASN A 1 306 ? 11.873 -5.469 -21.849 1.00 85.44 306 ASN A C 1
ATOM 2537 O O . ASN A 1 306 ? 11.977 -4.412 -22.464 1.00 85.44 306 ASN A O 1
ATOM 2541 N N . MET A 1 307 ? 11.414 -6.575 -22.440 1.00 83.12 307 MET A N 1
ATOM 2542 C CA . MET A 1 307 ? 11.005 -6.603 -23.851 1.00 83.12 307 MET A CA 1
ATOM 2543 C C . MET A 1 307 ? 9.806 -5.686 -24.118 1.00 83.12 307 MET A C 1
ATOM 2545 O O . MET A 1 307 ? 9.796 -4.952 -25.103 1.00 83.12 307 MET A O 1
ATOM 2549 N N . THR A 1 308 ? 8.825 -5.677 -23.214 1.00 81.12 308 THR A N 1
ATOM 2550 C CA . THR A 1 308 ? 7.645 -4.807 -23.306 1.00 81.12 308 THR A CA 1
ATOM 2551 C C . THR A 1 308 ? 7.988 -3.324 -23.094 1.00 81.12 308 THR A C 1
ATOM 2553 O O . THR A 1 308 ? 7.349 -2.464 -23.684 1.00 81.12 308 THR A O 1
ATOM 2556 N N . ALA A 1 309 ? 9.040 -2.998 -22.336 1.00 77.00 309 ALA A N 1
ATOM 2557 C CA . ALA A 1 309 ? 9.492 -1.619 -22.125 1.00 77.00 309 ALA A CA 1
ATOM 2558 C C . ALA A 1 309 ? 10.211 -1.010 -23.347 1.00 77.00 309 ALA A C 1
ATOM 2560 O O . ALA A 1 309 ? 10.225 0.208 -23.507 1.00 77.00 309 ALA A O 1
ATOM 2561 N N . HIS A 1 310 ? 10.775 -1.846 -24.224 1.00 67.12 310 HIS A N 1
ATOM 2562 C CA . HIS A 1 310 ? 11.486 -1.442 -25.444 1.00 67.12 310 HIS A CA 1
ATOM 2563 C C . HIS A 1 310 ? 10.672 -1.729 -26.721 1.00 67.12 310 HIS A C 1
ATOM 2565 O O . HIS A 1 310 ? 11.236 -2.021 -27.774 1.00 67.12 310 HIS A O 1
ATOM 2571 N N . HIS A 1 311 ? 9.340 -1.673 -26.620 1.00 64.06 311 HIS A N 1
ATOM 2572 C CA . HIS A 1 311 ? 8.366 -2.124 -27.627 1.00 64.06 311 HIS A CA 1
ATOM 2573 C C . HIS A 1 311 ? 8.686 -1.711 -29.086 1.00 64.06 311 HIS A C 1
ATOM 2575 O O . HIS A 1 311 ? 8.624 -2.555 -29.979 1.00 64.06 311 HIS A O 1
ATOM 2581 N N . ASN A 1 312 ? 9.160 -0.480 -29.321 1.00 57.09 312 ASN A N 1
ATOM 2582 C CA . ASN A 1 312 ? 9.499 0.024 -30.665 1.00 57.09 312 ASN A CA 1
ATOM 2583 C C . ASN A 1 312 ? 10.725 -0.652 -31.319 1.00 57.09 312 ASN A C 1
ATOM 2585 O O . ASN A 1 312 ? 10.778 -0.797 -32.544 1.00 57.09 312 ASN A O 1
ATOM 2589 N N . ASP A 1 313 ? 11.713 -1.086 -30.534 1.00 58.38 313 ASP A N 1
ATOM 2590 C CA . ASP A 1 313 ? 12.977 -1.628 -31.057 1.00 58.38 313 ASP A CA 1
ATOM 2591 C C . ASP A 1 313 ? 12.845 -3.111 -31.446 1.00 58.38 313 ASP A C 1
ATOM 2593 O O . ASP A 1 313 ? 13.494 -3.608 -32.378 1.00 58.38 313 ASP A O 1
ATOM 2597 N N . TRP A 1 314 ? 11.956 -3.829 -30.758 1.00 57.66 314 TRP A N 1
ATOM 2598 C CA . TRP A 1 314 ? 11.776 -5.270 -30.930 1.00 57.66 314 TRP A CA 1
ATOM 2599 C C . TRP A 1 314 ? 10.803 -5.625 -32.054 1.00 57.66 314 TRP A C 1
ATOM 2601 O O . TRP A 1 314 ? 11.088 -6.538 -32.831 1.00 57.66 314 TRP A O 1
ATOM 2611 N N . ASP A 1 315 ? 9.726 -4.858 -32.231 1.00 59.09 315 ASP A N 1
ATOM 2612 C CA . ASP A 1 315 ? 8.823 -5.054 -33.371 1.00 59.09 315 ASP A CA 1
ATOM 2613 C C . ASP A 1 315 ? 9.525 -4.718 -34.701 1.00 59.09 315 ASP A C 1
ATOM 2615 O O . ASP A 1 315 ? 9.372 -5.441 -35.693 1.00 59.09 315 ASP A O 1
ATOM 2619 N N . THR A 1 316 ? 10.398 -3.702 -34.695 1.00 53.75 316 THR A N 1
ATOM 2620 C CA . THR A 1 316 ? 11.210 -3.301 -35.855 1.00 53.75 316 THR A CA 1
ATOM 2621 C C . THR A 1 316 ? 12.304 -4.323 -36.184 1.00 53.75 316 THR A C 1
ATOM 2623 O O . THR A 1 316 ? 12.536 -4.628 -37.357 1.00 53.75 316 THR A O 1
ATOM 2626 N N . SER A 1 317 ? 12.984 -4.890 -35.180 1.00 54.72 317 SER A N 1
ATOM 2627 C CA . SER A 1 317 ? 14.012 -5.921 -35.407 1.00 54.72 317 SER A CA 1
ATOM 2628 C C . SER A 1 317 ? 13.415 -7.243 -35.900 1.00 54.72 317 SER A C 1
ATOM 2630 O O . SER A 1 317 ? 13.998 -7.874 -36.783 1.00 54.72 317 SER A O 1
ATOM 2632 N N . ALA A 1 318 ? 12.219 -7.612 -35.429 1.00 52.41 318 ALA A N 1
ATOM 2633 C CA . ALA A 1 318 ? 11.484 -8.778 -35.913 1.00 52.41 318 ALA A CA 1
ATOM 2634 C C . ALA A 1 318 ? 10.920 -8.596 -37.339 1.00 52.41 318 ALA A C 1
ATOM 2636 O O . ALA A 1 318 ? 10.836 -9.563 -38.089 1.00 52.41 318 ALA A O 1
ATOM 2637 N N . GLN A 1 319 ? 10.533 -7.379 -37.742 1.00 53.69 319 GLN A N 1
ATOM 2638 C CA . GLN A 1 319 ? 10.157 -7.091 -39.138 1.00 53.69 319 GLN A CA 1
ATOM 2639 C C . GLN A 1 319 ? 11.379 -7.063 -40.070 1.00 53.69 319 GLN A C 1
ATOM 2641 O O . GLN A 1 319 ? 11.314 -7.529 -41.209 1.00 53.69 319 GLN A O 1
ATOM 2646 N N . ARG A 1 320 ? 12.521 -6.549 -39.589 1.00 44.19 320 ARG A N 1
ATOM 2647 C CA . ARG A 1 320 ? 13.785 -6.549 -40.343 1.00 44.19 320 ARG A CA 1
ATOM 2648 C C . ARG A 1 320 ? 14.306 -7.962 -40.593 1.00 44.19 320 ARG A C 1
ATOM 2650 O O . ARG A 1 320 ? 14.790 -8.214 -41.692 1.00 44.19 320 ARG A O 1
ATOM 2657 N N . SER A 1 321 ? 14.183 -8.882 -39.634 1.00 47.78 321 SER A N 1
ATOM 2658 C CA . SER A 1 321 ? 14.596 -10.276 -39.835 1.00 47.78 321 SER A CA 1
ATOM 2659 C C . SER A 1 321 ? 13.719 -11.005 -40.861 1.00 47.78 321 SER A C 1
ATOM 2661 O O . SER A 1 321 ? 14.265 -11.686 -41.724 1.00 47.78 321 SER A O 1
ATOM 2663 N N . GLU A 1 322 ? 12.396 -10.805 -40.864 1.00 47.72 322 GLU A N 1
ATOM 2664 C CA . GLU A 1 322 ? 11.505 -11.352 -41.906 1.00 47.72 322 GLU A CA 1
ATOM 2665 C C . GLU A 1 322 ? 11.767 -10.752 -43.294 1.00 47.72 322 GLU A C 1
ATOM 2667 O O . GLU A 1 322 ? 11.777 -11.481 -44.286 1.00 47.72 322 GLU A O 1
ATOM 2672 N N . SER A 1 323 ? 12.010 -9.440 -43.375 1.00 45.12 323 SER A N 1
ATOM 2673 C CA . SER A 1 323 ? 12.367 -8.758 -44.627 1.00 45.12 323 SER A CA 1
ATOM 2674 C C . SER A 1 323 ? 13.692 -9.277 -45.197 1.00 45.12 323 SER A C 1
ATOM 2676 O O . SER A 1 323 ? 13.788 -9.569 -46.390 1.00 45.12 323 SER A O 1
ATOM 2678 N N . LEU A 1 324 ? 14.693 -9.488 -44.336 1.00 39.97 324 LEU A N 1
ATOM 2679 C CA . LEU A 1 324 ? 15.974 -10.074 -44.727 1.00 39.97 324 LEU A CA 1
ATOM 2680 C C . LEU A 1 324 ? 15.808 -11.526 -45.193 1.00 39.97 324 LEU A C 1
ATOM 2682 O O . LEU A 1 324 ? 16.301 -11.868 -46.261 1.00 39.97 324 LEU A O 1
ATOM 2686 N N . ILE A 1 325 ? 15.058 -12.364 -44.471 1.00 41.69 325 ILE A N 1
ATOM 2687 C CA . ILE A 1 325 ? 14.819 -13.764 -44.865 1.00 41.69 325 ILE A CA 1
ATOM 2688 C C . ILE A 1 325 ? 14.060 -13.850 -46.201 1.00 41.69 325 ILE A C 1
ATOM 2690 O O . ILE A 1 325 ? 14.420 -14.655 -47.055 1.00 41.69 325 ILE A O 1
ATOM 2694 N N . ARG A 1 326 ? 13.062 -12.986 -46.439 1.00 40.19 326 ARG A N 1
ATOM 2695 C CA . ARG A 1 326 ? 12.344 -12.925 -47.728 1.00 40.19 326 ARG A CA 1
ATOM 2696 C C . ARG A 1 326 ? 13.214 -12.413 -48.879 1.00 40.19 326 ARG A C 1
ATOM 2698 O O . ARG A 1 326 ? 13.036 -12.865 -50.004 1.00 40.19 326 ARG A O 1
ATOM 2705 N N . SER A 1 327 ? 14.153 -11.509 -48.602 1.00 36.16 327 SER A N 1
ATOM 2706 C CA . SER A 1 327 ? 15.146 -11.030 -49.575 1.00 36.16 327 SER A CA 1
ATOM 2707 C C . SER A 1 327 ? 16.134 -12.134 -49.980 1.00 36.16 327 SER A C 1
ATOM 2709 O O . SER A 1 327 ? 16.475 -12.261 -51.151 1.00 36.16 327 SER A O 1
ATOM 2711 N N . PHE A 1 328 ? 16.531 -12.997 -49.038 1.00 35.47 328 PHE A N 1
ATOM 2712 C CA . PHE A 1 328 ? 17.451 -14.110 -49.300 1.00 35.47 328 PHE A CA 1
ATOM 2713 C C . PHE A 1 328 ? 16.821 -15.302 -50.041 1.00 35.47 328 PHE A C 1
ATOM 2715 O O . PHE A 1 328 ? 17.558 -16.108 -50.599 1.00 35.47 328 PHE A O 1
ATOM 2722 N N . CYS A 1 329 ? 15.490 -15.423 -50.078 1.00 37.25 329 CYS A N 1
ATOM 2723 C CA . CYS A 1 329 ? 14.793 -16.515 -50.774 1.00 37.25 329 CYS A CA 1
ATOM 2724 C C . CYS A 1 329 ? 14.308 -16.167 -52.197 1.00 37.25 329 CYS A C 1
ATOM 2726 O O . CYS A 1 329 ? 13.644 -16.997 -52.810 1.00 37.25 329 CYS A O 1
ATOM 2728 N N . ASN A 1 330 ? 14.628 -14.979 -52.726 1.00 36.66 330 ASN A N 1
ATOM 2729 C CA . ASN A 1 330 ? 14.272 -14.549 -54.088 1.00 36.66 330 ASN A CA 1
ATOM 2730 C C . ASN A 1 330 ? 15.509 -14.332 -54.985 1.00 36.66 330 ASN A C 1
ATOM 2732 O O . ASN A 1 330 ? 15.620 -13.300 -55.651 1.00 36.66 330 ASN A O 1
ATOM 2736 N N . ILE A 1 331 ? 16.418 -15.313 -55.015 1.00 35.25 331 ILE A N 1
ATOM 2737 C CA . ILE A 1 331 ? 17.378 -15.553 -56.109 1.00 35.25 331 ILE A CA 1
ATOM 2738 C C . ILE A 1 331 ? 17.421 -17.052 -56.386 1.00 35.25 331 ILE A C 1
ATOM 2740 O O . ILE A 1 331 ? 17.546 -17.813 -55.398 1.00 35.25 331 ILE A O 1
#

pLDDT: mean 74.15, std 17.62, range [28.48, 96.06]

InterPro domains:
  IPR005162 Retrotransposon-derived protein PEG10, N-terminal capsid-like domain [PF03732] (185-277)

Organism: Tanacetum cinerariifolium (NCBI:txid118510)